Protein AF-A0A848Q6D8-F1 (afdb_monomer_lite)

Radius of gyration: 18.15 Å; chains: 1; bounding box: 44×40×57 Å

Structure (mmCIF, N/CA/C/O backbone):
data_AF-A0A848Q6D8-F1
#
_entry.id   AF-A0A848Q6D8-F1
#
loop_
_atom_site.group_PDB
_atom_site.id
_atom_site.type_symbol
_atom_site.label_atom_id
_atom_site.label_alt_id
_atom_site.label_comp_id
_atom_site.label_asym_id
_atom_site.label_entity_id
_atom_site.label_seq_id
_atom_site.pdbx_PDB_ins_code
_atom_site.Cartn_x
_atom_site.Cartn_y
_atom_site.Cartn_z
_atom_site.occupancy
_atom_site.B_iso_or_equiv
_atom_site.auth_seq_id
_atom_site.auth_comp_id
_atom_site.auth_asym_id
_atom_site.auth_atom_id
_atom_site.pdbx_PDB_model_num
ATOM 1 N N . MET A 1 1 ? -12.788 -19.740 34.466 1.00 29.69 1 MET A N 1
ATOM 2 C CA . MET A 1 1 ? -12.216 -20.605 33.411 1.00 29.69 1 MET A CA 1
ATOM 3 C C . MET A 1 1 ? -12.000 -19.731 32.184 1.00 29.69 1 MET A C 1
ATOM 5 O O . MET A 1 1 ? -12.975 -19.233 31.639 1.00 29.69 1 MET A O 1
ATOM 9 N N . LYS A 1 2 ? -10.740 -19.418 31.849 1.00 29.61 2 LYS A N 1
ATOM 10 C CA . LYS A 1 2 ? -10.376 -18.580 30.696 1.00 29.61 2 LYS A CA 1
ATOM 11 C C . LYS A 1 2 ? -10.664 -19.364 29.414 1.00 29.61 2 LYS A C 1
ATOM 13 O O . LYS A 1 2 ? -9.973 -20.338 29.137 1.00 29.61 2 LYS A O 1
ATOM 18 N N . THR A 1 3 ? -11.664 -18.964 28.639 1.00 25.58 3 THR A N 1
ATOM 19 C CA . THR A 1 3 ? -11.772 -19.405 27.245 1.00 25.58 3 THR A CA 1
ATOM 20 C C . THR A 1 3 ? -10.907 -18.493 26.393 1.00 25.58 3 THR A C 1
ATOM 22 O O . THR A 1 3 ? -11.309 -17.379 26.066 1.00 25.58 3 THR A O 1
ATOM 25 N N . ASN A 1 4 ? -9.712 -18.991 26.065 1.00 29.75 4 ASN A N 1
ATOM 26 C CA . ASN A 1 4 ? -8.883 -18.513 24.965 1.00 29.75 4 ASN A CA 1
ATOM 27 C C . ASN A 1 4 ? -9.732 -18.512 23.687 1.00 29.75 4 ASN A C 1
ATOM 29 O O . ASN A 1 4 ? -9.935 -19.561 23.069 1.00 29.75 4 ASN A O 1
ATOM 33 N N . LYS A 1 5 ? -10.262 -17.348 23.302 1.00 30.81 5 LYS A N 1
ATOM 34 C CA . LYS A 1 5 ? -10.743 -17.147 21.938 1.00 30.81 5 LYS A CA 1
ATOM 35 C C . LYS A 1 5 ? -9.503 -16.980 21.068 1.00 30.81 5 LYS A C 1
ATOM 37 O O . LYS A 1 5 ? -8.688 -16.101 21.313 1.00 30.81 5 LYS A O 1
ATOM 42 N N . LYS A 1 6 ? -9.336 -17.907 20.126 1.00 25.83 6 LYS A N 1
ATOM 43 C CA . LYS A 1 6 ? -8.260 -17.922 19.133 1.00 25.83 6 LYS A CA 1
ATOM 44 C C . LYS A 1 6 ? -8.216 -16.575 18.401 1.00 25.83 6 LYS A C 1
ATOM 46 O O . LYS A 1 6 ? -9.264 -16.122 17.943 1.00 25.83 6 LYS A O 1
ATOM 51 N N . ASN A 1 7 ? -7.022 -15.994 18.283 1.00 29.67 7 ASN A N 1
ATOM 52 C CA . ASN A 1 7 ? -6.737 -14.813 17.469 1.00 29.67 7 ASN A CA 1
ATOM 53 C C . ASN A 1 7 ? -7.277 -15.040 16.052 1.00 29.67 7 ASN A C 1
ATOM 55 O O . ASN A 1 7 ? -6.831 -15.949 15.348 1.00 29.67 7 ASN A O 1
ATOM 59 N N . PHE A 1 8 ? -8.284 -14.260 15.669 1.00 31.89 8 PHE A N 1
ATOM 60 C CA . PHE A 1 8 ? -8.869 -14.289 14.336 1.00 31.89 8 PHE A CA 1
ATOM 61 C C . PHE A 1 8 ? -8.279 -13.105 13.570 1.00 31.89 8 PHE A C 1
ATOM 63 O O . PHE A 1 8 ? -8.632 -11.959 13.834 1.00 31.89 8 PHE A O 1
ATOM 70 N N . TYR A 1 9 ? -7.329 -13.379 12.675 1.00 31.34 9 TYR A N 1
ATOM 71 C CA . TYR A 1 9 ? -6.711 -12.356 11.835 1.00 31.34 9 TYR A CA 1
ATOM 72 C C . TYR A 1 9 ? -7.699 -11.941 10.745 1.00 31.34 9 TYR A C 1
ATOM 74 O O . TYR A 1 9 ? -7.944 -12.700 9.807 1.00 31.34 9 TYR A O 1
ATOM 82 N N . TYR A 1 10 ? -8.260 -10.739 10.854 1.00 33.84 10 TYR A N 1
ATOM 83 C CA . TYR A 1 10 ? -8.956 -10.105 9.740 1.00 33.84 10 TYR A CA 1
ATOM 84 C C . TYR A 1 10 ? -7.959 -9.225 8.982 1.00 33.84 10 TYR A C 1
ATOM 86 O O . TYR A 1 10 ? -7.334 -8.334 9.558 1.00 33.84 10 TYR A O 1
ATOM 94 N N . SER A 1 11 ? -7.795 -9.489 7.682 1.00 30.42 11 SER A N 1
ATOM 95 C CA . SER A 1 11 ? -7.124 -8.564 6.765 1.00 30.42 11 SER A CA 1
ATOM 96 C C . SER A 1 11 ? -8.068 -7.391 6.520 1.00 30.42 11 SER A C 1
ATOM 98 O O . SER A 1 11 ? -8.863 -7.397 5.583 1.00 30.42 11 SER A O 1
ATOM 100 N N . LEU A 1 12 ? -8.054 -6.452 7.459 1.00 34.97 12 LEU A N 1
ATOM 101 C CA . LEU A 1 12 ? -8.826 -5.233 7.431 1.00 34.97 12 LEU A CA 1
ATOM 102 C C . LEU A 1 12 ? -7.906 -4.129 6.985 1.00 34.97 12 LEU A C 1
ATOM 104 O O . LEU A 1 12 ? -6.874 -3.866 7.594 1.00 34.97 12 LEU A O 1
ATOM 108 N N . ILE A 1 13 ? -8.284 -3.460 5.927 1.00 36.03 13 ILE A N 1
ATOM 109 C CA . ILE A 1 13 ? -7.396 -2.479 5.393 1.00 36.03 13 ILE A CA 1
ATOM 110 C C . ILE A 1 13 ? -7.692 -1.116 6.027 1.00 36.03 13 ILE A C 1
ATOM 112 O O . ILE A 1 13 ? -8.838 -0.683 6.107 1.00 36.03 13 ILE A O 1
ATOM 116 N N . ILE A 1 14 ? -6.646 -0.509 6.578 1.00 32.16 14 ILE A N 1
ATOM 117 C CA . ILE A 1 14 ? -6.728 0.491 7.636 1.00 32.16 14 ILE A CA 1
ATOM 118 C C . ILE A 1 14 ? -5.855 1.669 7.246 1.00 32.16 14 ILE A C 1
ATOM 120 O O . ILE A 1 14 ? -4.634 1.594 7.355 1.00 32.16 14 ILE A O 1
ATOM 124 N N . GLY A 1 15 ? -6.489 2.757 6.826 1.00 29.72 15 GLY A N 1
ATOM 125 C CA . GLY A 1 15 ? -5.846 4.054 6.709 1.00 29.72 15 GLY A CA 1
ATOM 126 C C . GLY A 1 15 ? -6.443 5.044 7.699 1.00 29.72 15 GLY A C 1
ATOM 127 O O . GLY A 1 15 ? -7.645 5.325 7.659 1.00 29.72 15 GLY A O 1
ATOM 128 N N . GLY A 1 16 ? -5.573 5.623 8.532 1.00 31.38 16 GLY A N 1
ATOM 129 C CA . GLY A 1 16 ? -5.799 6.932 9.133 1.00 31.38 16 GLY A CA 1
ATOM 130 C C . GLY A 1 16 ? -5.985 7.941 8.007 1.00 31.38 16 GLY A C 1
ATOM 131 O O . GLY A 1 16 ? -5.071 8.169 7.232 1.00 31.38 16 GLY A O 1
ATOM 132 N N . ALA A 1 17 ? -7.205 8.461 7.887 1.00 35.50 17 ALA A N 1
ATOM 133 C CA . ALA A 1 17 ? -7.697 9.225 6.742 1.00 35.50 17 ALA A CA 1
ATOM 134 C C . ALA A 1 17 ? -7.793 8.457 5.419 1.00 35.50 17 ALA A C 1
ATOM 136 O O . ALA A 1 17 ? -7.852 9.121 4.402 1.00 35.50 17 ALA A O 1
ATOM 137 N N . ILE A 1 18 ? -7.907 7.118 5.394 1.00 32.44 18 ILE A N 1
ATOM 138 C CA . ILE A 1 18 ? -7.962 6.367 4.133 1.00 32.44 18 ILE A CA 1
ATOM 139 C C . ILE A 1 18 ? -8.670 4.999 4.178 1.00 32.44 18 ILE A C 1
ATOM 141 O O . ILE A 1 18 ? -8.368 4.081 4.932 1.00 32.44 18 ILE A O 1
ATOM 145 N N . ILE A 1 19 ? -9.744 4.967 3.397 1.00 36.28 19 ILE A N 1
ATOM 146 C CA . ILE A 1 19 ? -10.051 4.157 2.237 1.00 36.28 19 ILE A CA 1
ATOM 147 C C . ILE A 1 19 ? -9.447 2.710 2.205 1.00 36.28 19 ILE A C 1
ATOM 149 O O . ILE A 1 19 ? -8.334 2.659 1.733 1.00 36.28 19 ILE A O 1
ATOM 153 N N . LEU A 1 20 ? -10.156 1.565 2.526 1.00 34.19 20 LEU A N 1
ATOM 154 C CA . LEU A 1 20 ? -9.970 0.177 1.949 1.00 34.19 20 LEU A CA 1
ATOM 155 C C . LEU A 1 20 ? -10.927 -1.072 2.207 1.00 34.19 20 LEU A C 1
ATOM 157 O O . LEU A 1 20 ? -11.731 -1.097 3.125 1.00 34.19 20 LEU A O 1
ATOM 161 N N . SER A 1 21 ? -10.845 -2.100 1.312 1.00 25.69 21 SER A N 1
ATOM 162 C CA . SER A 1 21 ? -11.759 -3.240 0.953 1.00 25.69 21 SER A CA 1
ATOM 163 C C . SER A 1 21 ? -11.546 -4.610 1.637 1.00 25.69 21 SER A C 1
ATOM 165 O O . SER A 1 21 ? -10.432 -4.925 2.030 1.00 25.69 21 SER A O 1
ATOM 167 N N . ALA A 1 22 ? -12.557 -5.510 1.666 1.00 26.80 22 ALA A N 1
ATOM 168 C CA . ALA A 1 22 ? -12.412 -6.927 2.086 1.00 26.80 22 ALA A CA 1
ATOM 169 C C . ALA A 1 22 ? -13.050 -7.992 1.146 1.00 26.80 22 ALA A C 1
ATOM 171 O O . ALA A 1 22 ? -14.252 -8.020 0.907 1.00 26.80 22 ALA A O 1
ATOM 172 N N . LEU A 1 23 ? -12.195 -8.889 0.644 1.00 24.20 23 LEU A N 1
ATOM 173 C CA . LEU A 1 23 ? -12.410 -10.087 -0.192 1.00 24.20 23 LEU A CA 1
ATOM 174 C C . LEU A 1 23 ? -13.783 -10.807 -0.167 1.00 24.20 23 LEU A C 1
ATOM 176 O O . LEU A 1 23 ? -14.246 -11.181 0.904 1.00 24.20 23 LEU A O 1
ATOM 180 N N . VAL A 1 24 ? -14.235 -11.253 -1.358 1.00 23.33 24 VAL A N 1
ATOM 181 C CA . VAL A 1 24 ? -14.788 -12.610 -1.616 1.00 23.33 24 VAL A CA 1
ATOM 182 C C . VAL A 1 24 ? -14.348 -13.092 -3.018 1.00 23.33 24 VAL A C 1
ATOM 184 O O . VAL A 1 24 ? -14.336 -12.323 -3.976 1.00 23.33 24 VAL A O 1
ATOM 187 N N . PHE A 1 25 ? -13.954 -14.366 -3.124 1.00 26.20 25 PHE A N 1
ATOM 188 C CA . PHE A 1 25 ? -13.382 -15.028 -4.304 1.00 26.20 25 PHE A CA 1
ATOM 189 C C . PHE A 1 25 ? -14.331 -15.138 -5.511 1.00 26.20 25 PHE A C 1
ATOM 191 O O . PHE A 1 25 ? -15.430 -15.682 -5.400 1.00 26.20 25 PHE A O 1
ATOM 198 N N . LYS A 1 26 ? -13.811 -14.806 -6.701 1.00 21.34 26 LYS A N 1
ATOM 199 C CA . LYS A 1 26 ? -14.143 -15.500 -7.954 1.00 21.34 26 LYS A CA 1
ATOM 200 C C . LYS A 1 26 ? -12.936 -15.445 -8.894 1.00 21.34 26 LYS A C 1
ATOM 202 O O . LYS A 1 26 ? -12.663 -14.419 -9.508 1.00 21.34 26 LYS A O 1
ATOM 207 N N . VAL A 1 27 ? -12.190 -16.547 -8.971 1.00 23.38 27 VAL A N 1
ATOM 208 C CA . VAL A 1 27 ? -11.121 -16.718 -9.962 1.00 23.38 27 VAL A CA 1
ATOM 209 C C . VAL A 1 27 ? -11.793 -16.798 -11.328 1.00 23.38 27 VAL A C 1
ATOM 211 O O . VAL A 1 27 ? -12.468 -17.780 -11.629 1.00 23.38 27 VAL A O 1
ATOM 214 N N . THR A 1 28 ? -11.651 -15.748 -12.129 1.00 24.44 28 THR A N 1
ATOM 215 C CA . THR A 1 28 ? -11.970 -15.799 -13.556 1.00 24.44 28 THR A CA 1
ATOM 216 C C . THR A 1 28 ? -10.645 -15.615 -14.272 1.00 24.44 28 THR A C 1
ATOM 218 O O . THR A 1 28 ? -10.070 -14.532 -14.240 1.00 24.44 28 THR A O 1
ATOM 221 N N . PHE A 1 29 ? -10.113 -16.711 -14.808 1.00 28.72 29 PHE A N 1
ATOM 222 C CA . PHE A 1 29 ? -8.940 -16.675 -15.668 1.00 28.72 29 PHE A CA 1
ATOM 223 C C . PHE A 1 29 ? -9.349 -15.999 -16.977 1.00 28.72 29 PHE A C 1
ATOM 225 O O . PHE A 1 29 ? -10.027 -16.624 -17.790 1.00 28.72 29 PHE A O 1
ATOM 232 N N . ASP A 1 30 ? -8.965 -14.737 -17.168 1.00 27.02 30 ASP A N 1
ATOM 233 C CA . ASP A 1 30 ? -8.973 -14.125 -18.496 1.00 27.02 30 ASP A CA 1
ATOM 234 C C . ASP A 1 30 ? -7.625 -14.430 -19.152 1.00 27.02 30 ASP A C 1
ATOM 236 O O . ASP A 1 30 ? -6.571 -13.929 -18.755 1.00 27.02 30 ASP A O 1
ATOM 240 N N . GLY A 1 31 ? -7.659 -15.371 -20.092 1.00 29.27 31 GLY A N 1
ATOM 241 C CA . GLY A 1 31 ? -6.489 -15.983 -20.710 1.00 29.27 31 GLY A CA 1
ATOM 242 C C . GLY A 1 31 ? -5.841 -15.123 -21.788 1.00 29.27 31 GLY A C 1
ATOM 243 O O . GLY A 1 31 ? -5.809 -15.551 -22.934 1.00 29.27 31 GLY A O 1
ATOM 244 N N . ASP A 1 32 ? -5.292 -13.961 -21.427 1.00 29.84 32 ASP A N 1
ATOM 245 C CA . ASP A 1 32 ? -4.527 -13.127 -22.371 1.00 29.84 32 ASP A CA 1
ATOM 246 C C . ASP A 1 32 ? -3.265 -12.472 -21.759 1.00 29.84 32 ASP A C 1
ATOM 248 O O . ASP A 1 32 ? -2.827 -11.397 -22.171 1.00 29.84 32 ASP A O 1
ATOM 252 N N . ALA A 1 33 ? -2.610 -13.140 -20.800 1.00 29.12 33 ALA A N 1
ATOM 253 C CA . ALA A 1 33 ? -1.273 -12.748 -20.346 1.00 29.12 33 ALA A CA 1
ATOM 254 C C . ALA A 1 33 ? -0.209 -13.195 -21.367 1.00 29.12 33 ALA A C 1
ATOM 256 O O . ALA A 1 33 ? 0.231 -14.346 -21.394 1.00 29.12 33 ALA A O 1
ATOM 257 N N . ARG A 1 34 ? 0.201 -12.277 -22.247 1.00 30.39 34 ARG A N 1
ATOM 258 C CA . ARG A 1 34 ? 1.349 -12.475 -23.142 1.00 30.39 34 ARG A CA 1
ATOM 259 C C . ARG A 1 34 ? 2.645 -12.163 -22.379 1.00 30.39 34 ARG A C 1
ATOM 261 O O . ARG A 1 34 ? 2.805 -11.047 -21.903 1.00 30.39 34 ARG A O 1
ATOM 268 N N . ASN A 1 35 ? 3.569 -13.132 -22.358 1.00 34.41 35 ASN A N 1
ATOM 269 C CA . ASN A 1 35 ? 4.949 -13.076 -21.826 1.00 34.41 35 ASN A CA 1
ATOM 270 C C . ASN A 1 35 ? 5.155 -13.304 -20.311 1.00 34.41 35 ASN A C 1
ATOM 272 O O . ASN A 1 35 ? 5.967 -12.625 -19.691 1.00 34.41 35 ASN A O 1
ATOM 276 N N . VAL A 1 36 ? 4.509 -14.326 -19.744 1.00 33.75 36 VAL A N 1
ATOM 277 C CA . VAL A 1 36 ? 4.830 -14.861 -18.404 1.00 33.75 36 VAL A CA 1
ATOM 278 C C . VAL A 1 36 ? 6.259 -15.437 -18.392 1.00 33.75 36 VAL A C 1
ATOM 280 O O . VAL A 1 36 ? 6.556 -16.346 -19.171 1.00 33.75 36 VAL A O 1
ATOM 283 N N . ARG A 1 37 ? 7.158 -14.935 -17.526 1.00 42.00 37 ARG A N 1
ATOM 284 C CA . ARG A 1 37 ? 8.549 -15.432 -17.394 1.00 42.00 37 ARG A CA 1
ATOM 285 C C . ARG A 1 37 ? 8.691 -16.653 -16.475 1.00 42.00 37 ARG A C 1
ATOM 287 O O . ARG A 1 37 ? 9.762 -17.251 -16.443 1.00 42.00 37 ARG A O 1
ATOM 294 N N . GLY A 1 38 ? 7.627 -17.076 -15.794 1.00 38.88 38 GLY A N 1
ATOM 295 C CA . GLY A 1 38 ? 7.596 -18.334 -15.047 1.00 38.88 38 GLY A CA 1
ATOM 296 C C . GLY A 1 38 ? 6.261 -18.577 -14.345 1.00 38.88 38 GLY A C 1
ATOM 297 O O . GLY A 1 38 ? 5.653 -17.652 -13.810 1.00 38.88 38 GLY A O 1
ATOM 298 N N . ALA A 1 39 ? 5.816 -19.834 -14.337 1.00 33.56 39 ALA A N 1
ATOM 299 C CA . ALA A 1 39 ? 4.697 -20.303 -13.531 1.00 33.56 39 ALA A CA 1
ATOM 300 C C . ALA A 1 39 ? 5.244 -21.178 -12.395 1.00 33.56 39 ALA A C 1
ATOM 302 O O . ALA A 1 39 ? 5.962 -22.141 -12.647 1.00 33.56 39 ALA A O 1
ATOM 303 N N . SER A 1 40 ? 4.830 -20.875 -11.165 1.00 41.88 40 SER A N 1
ATOM 304 C CA . SER A 1 40 ? 5.040 -21.648 -9.931 1.00 41.88 40 SER A CA 1
ATOM 305 C C . SER A 1 40 ? 6.429 -21.594 -9.263 1.00 41.88 40 SER A C 1
ATOM 307 O O . SER A 1 40 ? 7.434 -22.065 -9.775 1.00 41.88 40 SER A O 1
ATOM 309 N N . SER A 1 41 ? 6.427 -21.118 -8.014 1.00 43.31 41 SER A N 1
ATOM 310 C CA . SER A 1 41 ? 7.380 -21.420 -6.927 1.00 43.31 41 SER A CA 1
ATOM 311 C C . SER A 1 41 ? 8.846 -20.983 -7.013 1.00 43.31 41 SER A C 1
ATOM 313 O O . SER A 1 41 ? 9.532 -21.103 -5.998 1.00 43.31 41 SER A O 1
ATOM 315 N N . ASP A 1 42 ? 9.326 -20.427 -8.121 1.00 49.03 42 ASP A N 1
ATOM 316 C CA . ASP A 1 42 ? 10.679 -19.868 -8.144 1.00 49.03 42 ASP A CA 1
ATOM 317 C C . ASP A 1 42 ? 10.734 -18.585 -7.298 1.00 49.03 42 ASP A C 1
ATOM 319 O O . ASP A 1 42 ? 9.912 -17.678 -7.446 1.00 49.03 42 ASP A O 1
ATOM 323 N N . ILE A 1 43 ? 11.683 -18.525 -6.358 1.00 55.19 43 ILE A N 1
ATOM 324 C CA . ILE A 1 43 ? 12.015 -17.306 -5.605 1.00 55.19 43 ILE A CA 1
ATOM 325 C C . ILE A 1 43 ? 12.219 -16.190 -6.637 1.00 55.19 43 ILE A C 1
ATOM 327 O O . ILE A 1 43 ? 12.949 -16.413 -7.603 1.00 55.19 43 ILE A O 1
ATOM 331 N N . VAL A 1 44 ? 11.583 -15.016 -6.465 1.00 64.12 44 VAL A N 1
ATOM 332 C CA . VAL A 1 44 ? 11.850 -13.882 -7.367 1.00 64.12 44 VAL A CA 1
ATOM 333 C C . VAL A 1 44 ? 13.351 -13.688 -7.403 1.00 64.12 44 VAL A C 1
ATOM 335 O O . VAL A 1 44 ? 13.967 -13.457 -6.361 1.00 64.12 44 VAL A O 1
ATOM 338 N N . ASN A 1 45 ? 13.938 -13.793 -8.590 1.00 67.75 45 ASN A N 1
ATOM 339 C CA . ASN A 1 45 ? 15.324 -13.419 -8.760 1.00 67.75 45 ASN A CA 1
ATOM 340 C C . ASN A 1 45 ? 15.415 -11.891 -8.672 1.00 67.75 45 ASN A C 1
ATOM 342 O O . ASN A 1 45 ? 15.320 -11.192 -9.682 1.00 67.75 45 ASN A O 1
ATOM 346 N N . CYS A 1 46 ? 15.557 -11.388 -7.447 1.00 75.62 46 CYS A N 1
ATOM 347 C CA . CYS A 1 46 ? 15.687 -9.964 -7.187 1.00 75.62 46 CYS A CA 1
ATOM 348 C C . CYS A 1 46 ? 16.948 -9.379 -7.841 1.00 75.62 46 CYS A C 1
ATOM 350 O O . CYS A 1 46 ? 16.946 -8.200 -8.179 1.00 75.62 46 CYS A O 1
ATOM 352 N N . ASP A 1 47 ? 17.977 -10.193 -8.113 1.00 79.88 47 ASP A N 1
ATOM 353 C CA . ASP A 1 47 ? 19.231 -9.731 -8.721 1.00 79.88 47 ASP A CA 1
ATOM 354 C C . ASP A 1 47 ? 18.993 -9.118 -10.105 1.00 79.88 47 ASP A C 1
ATOM 356 O O . ASP A 1 47 ? 19.607 -8.113 -10.450 1.00 79.88 47 ASP A O 1
ATOM 360 N N . ALA A 1 48 ? 18.046 -9.659 -10.881 1.00 82.56 48 ALA A N 1
ATOM 361 C CA . ALA A 1 48 ? 17.691 -9.098 -12.185 1.00 82.56 48 ALA A CA 1
ATOM 362 C C . ALA A 1 48 ? 17.112 -7.677 -12.073 1.00 82.56 48 ALA A C 1
ATOM 364 O O . ALA A 1 48 ? 17.293 -6.862 -12.977 1.00 82.56 48 ALA A O 1
ATOM 365 N N . TYR A 1 49 ? 16.430 -7.376 -10.971 1.00 86.12 49 TYR A N 1
ATOM 366 C CA . TYR A 1 49 ? 15.867 -6.057 -10.712 1.00 86.12 49 TYR A CA 1
ATOM 367 C C . TYR A 1 49 ? 16.843 -5.111 -10.007 1.00 86.12 49 TYR A C 1
ATOM 369 O O . TYR A 1 49 ? 16.644 -3.901 -10.039 1.00 86.12 49 TYR A O 1
ATOM 377 N N . PHE A 1 50 ? 17.884 -5.643 -9.371 1.00 85.06 50 PHE A N 1
ATOM 378 C CA . PHE A 1 50 ? 18.940 -4.851 -8.741 1.00 85.06 50 PHE A CA 1
ATOM 379 C C . PHE A 1 50 ? 20.096 -4.538 -9.684 1.00 85.06 50 PHE A C 1
ATOM 381 O O . PHE A 1 50 ? 20.857 -3.614 -9.411 1.00 85.06 50 PHE A O 1
ATOM 388 N N . ASP A 1 51 ? 20.229 -5.279 -10.784 1.00 85.94 51 ASP A N 1
ATOM 389 C CA . ASP A 1 51 ? 21.234 -5.015 -11.805 1.00 85.94 51 ASP A CA 1
ATOM 390 C C . ASP A 1 51 ? 20.997 -3.637 -12.460 1.00 85.94 51 ASP A C 1
ATOM 392 O O . ASP A 1 51 ? 20.003 -3.457 -13.182 1.00 85.94 51 ASP A O 1
ATOM 396 N N . PRO A 1 52 ? 21.918 -2.668 -12.280 1.00 83.19 52 PRO A N 1
ATOM 397 C CA . PRO A 1 52 ? 21.792 -1.340 -12.872 1.00 83.19 52 PRO A CA 1
ATOM 398 C C . PRO A 1 52 ? 21.679 -1.367 -14.402 1.00 83.19 52 PRO A C 1
ATOM 400 O O . PRO A 1 52 ? 21.090 -0.459 -14.987 1.00 83.19 52 PRO A O 1
ATOM 403 N N . ALA A 1 53 ? 22.198 -2.407 -15.068 1.00 88.25 53 ALA A N 1
ATOM 404 C CA . ALA A 1 53 ? 22.108 -2.555 -16.519 1.00 88.25 53 ALA A CA 1
ATOM 405 C C . ALA A 1 53 ? 20.663 -2.737 -17.018 1.00 88.25 53 ALA A C 1
ATOM 407 O O . ALA A 1 53 ? 20.368 -2.424 -18.172 1.00 88.25 53 ALA A O 1
ATOM 408 N N . ASN A 1 54 ? 19.754 -3.207 -16.158 1.00 88.25 54 ASN A N 1
ATOM 409 C CA . ASN A 1 54 ? 18.348 -3.419 -16.504 1.00 88.25 54 ASN A CA 1
ATOM 410 C C . ASN A 1 54 ? 17.471 -2.169 -16.298 1.00 88.25 54 ASN A C 1
ATOM 412 O O . ASN A 1 54 ? 16.310 -2.162 -16.737 1.00 88.25 54 ASN A O 1
ATOM 416 N N . GLY A 1 55 ? 18.035 -1.117 -15.686 1.00 89.69 55 GLY A N 1
ATOM 417 C CA . GLY A 1 55 ? 17.431 0.211 -15.560 1.00 89.69 55 GLY A CA 1
ATOM 418 C C . GLY A 1 55 ? 16.235 0.285 -14.613 1.00 89.69 55 GLY A C 1
ATOM 419 O O . GLY A 1 55 ? 15.365 1.125 -14.822 1.00 89.69 55 GLY A O 1
ATOM 420 N N . TYR A 1 56 ? 16.149 -0.610 -13.626 1.00 93.19 56 TYR A N 1
ATOM 421 C CA . TYR A 1 56 ? 15.087 -0.576 -12.624 1.00 93.19 56 TYR A CA 1
ATOM 422 C C . TYR A 1 56 ? 15.423 0.387 -11.487 1.00 93.19 56 TYR A C 1
ATOM 424 O O . TYR A 1 56 ? 16.542 0.402 -10.982 1.00 93.19 56 TYR A O 1
ATOM 432 N N . THR A 1 57 ? 14.415 1.123 -11.035 1.00 94.00 57 THR A N 1
ATOM 433 C CA . THR A 1 57 ? 14.445 1.903 -9.796 1.00 94.00 57 THR A CA 1
ATOM 434 C C . THR A 1 57 ? 13.509 1.252 -8.785 1.00 94.00 57 THR A C 1
ATOM 436 O O . THR A 1 57 ? 12.370 0.917 -9.123 1.00 94.00 57 THR A O 1
ATOM 439 N N . SER A 1 58 ? 13.959 1.040 -7.547 1.00 92.56 58 SER A N 1
ATOM 440 C CA . SER A 1 58 ? 13.103 0.449 -6.510 1.00 92.56 58 SER A CA 1
ATOM 441 C C . SER A 1 58 ? 11.979 1.404 -6.092 1.00 92.56 58 SER A C 1
ATOM 443 O O . SER A 1 58 ? 12.107 2.621 -6.216 1.00 92.56 58 SER A O 1
ATOM 445 N N . LEU A 1 59 ? 10.880 0.883 -5.534 1.00 94.00 59 LEU A N 1
ATOM 446 C CA . LEU A 1 59 ? 9.821 1.743 -4.994 1.00 94.00 59 LEU A CA 1
ATOM 447 C C . LEU A 1 59 ? 10.317 2.640 -3.857 1.00 94.00 59 LEU A C 1
ATOM 449 O O . LEU A 1 59 ? 9.818 3.750 -3.707 1.00 94.00 59 LEU A O 1
ATOM 453 N N . TYR A 1 60 ? 11.301 2.184 -3.078 1.00 92.69 60 TYR A N 1
ATOM 454 C CA . TYR A 1 60 ? 11.906 2.997 -2.025 1.00 92.69 60 TYR A CA 1
ATOM 455 C C . TYR A 1 60 ? 12.562 4.259 -2.602 1.00 92.69 60 TYR A C 1
ATOM 457 O O . TYR A 1 60 ? 12.302 5.363 -2.124 1.00 92.69 60 TYR A O 1
ATOM 465 N N . GLU A 1 61 ? 13.339 4.109 -3.675 1.00 93.12 61 GLU A N 1
ATOM 466 C CA . GLU A 1 61 ? 13.964 5.229 -4.385 1.00 93.12 61 GLU A CA 1
ATOM 467 C C . GLU A 1 61 ? 12.919 6.125 -5.059 1.00 93.12 61 GLU A C 1
ATOM 469 O O . GLU A 1 61 ? 12.947 7.334 -4.860 1.00 93.12 61 GLU A O 1
ATOM 474 N N . VAL A 1 62 ? 11.927 5.546 -5.749 1.00 94.62 62 VAL A N 1
ATOM 475 C CA . VAL A 1 62 ? 10.821 6.308 -6.366 1.00 94.62 62 VAL A CA 1
ATOM 476 C C . VAL A 1 62 ? 10.121 7.208 -5.342 1.00 94.62 62 VAL A C 1
ATOM 478 O O . VAL A 1 62 ? 9.853 8.379 -5.603 1.00 94.62 62 VAL A O 1
ATOM 481 N N . ILE A 1 63 ? 9.811 6.674 -4.160 1.00 92.62 63 ILE A N 1
ATOM 482 C CA . ILE A 1 63 ? 9.112 7.417 -3.104 1.00 92.62 63 ILE A CA 1
ATOM 483 C C . ILE A 1 63 ? 10.031 8.462 -2.466 1.00 92.62 63 ILE A C 1
ATOM 485 O O . ILE A 1 63 ? 9.570 9.551 -2.116 1.00 92.62 63 ILE A O 1
ATOM 489 N N . SER A 1 64 ? 11.322 8.161 -2.325 1.00 91.94 64 SER A N 1
ATOM 490 C CA . SER A 1 64 ? 12.320 9.138 -1.887 1.00 91.94 64 SER A CA 1
ATOM 491 C C . SER A 1 64 ? 12.372 10.329 -2.846 1.00 91.94 64 SER A C 1
ATOM 493 O O . SER A 1 64 ? 12.254 11.471 -2.400 1.00 91.94 64 SER A O 1
ATOM 495 N N . ASP A 1 65 ? 12.450 10.070 -4.151 1.00 93.56 65 ASP A N 1
ATOM 496 C CA . ASP A 1 65 ? 12.491 11.105 -5.185 1.00 93.56 65 ASP A CA 1
ATOM 497 C C . ASP A 1 65 ? 11.201 11.931 -5.203 1.00 93.56 65 ASP A C 1
ATOM 499 O O . ASP A 1 65 ? 11.248 13.161 -5.252 1.00 93.56 65 ASP A O 1
ATOM 503 N N . LEU A 1 66 ? 10.036 11.284 -5.091 1.00 92.25 66 LEU A N 1
ATOM 504 C CA . LEU A 1 66 ? 8.747 11.970 -4.974 1.00 92.25 66 LEU A CA 1
ATOM 505 C C . LEU A 1 66 ? 8.722 12.942 -3.788 1.00 92.25 66 LEU A C 1
ATOM 507 O O . LEU A 1 66 ? 8.387 14.116 -3.947 1.00 92.25 66 LEU A O 1
ATOM 511 N N . ASN A 1 67 ? 9.108 12.471 -2.601 1.00 88.81 67 ASN A N 1
ATOM 512 C CA . ASN A 1 67 ? 9.094 13.284 -1.384 1.00 88.81 67 ASN A CA 1
ATOM 513 C C . ASN A 1 67 ? 10.155 14.394 -1.404 1.00 88.81 67 ASN A C 1
ATOM 515 O O . ASN A 1 67 ? 9.948 15.455 -0.817 1.00 88.81 67 ASN A O 1
ATOM 519 N N . ALA A 1 68 ? 11.268 14.184 -2.110 1.00 90.25 68 ALA A N 1
ATOM 520 C CA . ALA A 1 68 ? 12.294 15.195 -2.340 1.00 90.25 68 ALA A CA 1
ATOM 521 C C . ALA A 1 68 ? 11.932 16.189 -3.462 1.00 90.25 68 ALA A C 1
ATOM 523 O O . ALA A 1 68 ? 12.688 17.131 -3.699 1.00 90.25 68 ALA A O 1
ATOM 524 N N . SER A 1 69 ? 10.788 16.014 -4.141 1.00 87.31 69 SER A N 1
ATOM 525 C CA . SER A 1 69 ? 10.424 16.764 -5.356 1.00 87.31 69 SER A CA 1
ATOM 526 C C . SER A 1 69 ? 11.466 16.633 -6.479 1.00 87.31 69 SER A C 1
ATOM 528 O O . SER A 1 69 ? 11.730 17.582 -7.214 1.00 87.31 69 SER A O 1
ATOM 530 N N . GLN A 1 70 ? 12.072 15.450 -6.581 1.00 88.50 70 GLN A N 1
ATOM 531 C CA . GLN A 1 70 ? 13.090 15.073 -7.565 1.00 88.50 70 GLN A CA 1
ATOM 532 C C . GLN A 1 70 ? 12.578 14.066 -8.602 1.00 88.50 70 GLN A C 1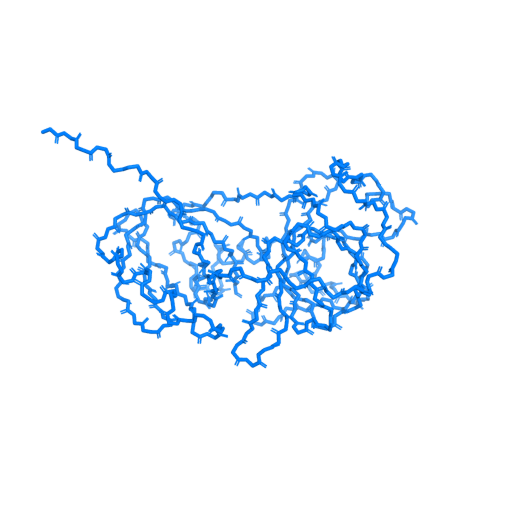
ATOM 534 O O . GLN A 1 70 ? 13.296 13.766 -9.546 1.00 88.50 70 GLN A O 1
ATOM 539 N N . ALA A 1 71 ? 11.343 13.575 -8.464 1.00 84.25 71 ALA A N 1
ATOM 540 C CA . ALA A 1 71 ? 10.715 12.735 -9.477 1.00 84.25 71 ALA A CA 1
ATOM 541 C C . ALA A 1 71 ? 10.398 13.564 -10.737 1.00 84.25 71 ALA A C 1
ATOM 543 O O . ALA A 1 71 ? 9.387 14.266 -10.792 1.00 84.25 71 ALA A O 1
ATOM 544 N N . ASP A 1 72 ? 11.274 13.505 -11.740 1.00 74.50 72 ASP A N 1
ATOM 545 C CA . ASP A 1 72 ? 11.218 14.343 -12.947 1.00 74.50 72 ASP A CA 1
ATOM 546 C C . ASP A 1 72 ? 11.010 13.553 -14.253 1.00 74.50 72 ASP A C 1
ATOM 548 O O . ASP A 1 72 ? 10.992 14.136 -15.342 1.00 74.50 72 ASP A O 1
ATOM 552 N N . GLY A 1 73 ? 10.801 12.236 -14.164 1.00 82.75 73 GLY A N 1
ATOM 553 C CA . GLY A 1 73 ? 10.854 11.362 -15.329 1.00 82.75 73 GLY A CA 1
ATOM 554 C C . GLY A 1 73 ? 9.954 10.132 -15.295 1.00 82.75 73 GLY A C 1
ATOM 555 O O . GLY A 1 73 ? 9.166 9.894 -14.379 1.00 82.75 73 GLY A O 1
ATOM 556 N N . LEU A 1 74 ? 10.082 9.358 -16.374 1.00 93.00 74 LEU A N 1
ATOM 557 C CA . LEU A 1 74 ? 9.496 8.033 -16.502 1.00 93.00 74 LEU A CA 1
ATOM 558 C C . LEU A 1 74 ? 10.351 7.059 -15.689 1.00 93.00 74 LEU A C 1
ATOM 560 O O . LEU A 1 74 ? 11.532 6.884 -15.986 1.00 93.00 74 LEU A O 1
ATOM 564 N N . TYR A 1 75 ? 9.749 6.402 -14.709 1.00 95.50 75 TYR A N 1
ATOM 565 C CA . TYR A 1 75 ? 10.404 5.347 -13.951 1.00 95.50 75 TYR A CA 1
ATOM 566 C C . TYR A 1 75 ? 10.050 3.994 -14.540 1.00 95.50 75 TYR A C 1
ATOM 568 O O . TYR A 1 75 ? 8.894 3.736 -14.879 1.00 95.50 75 TYR A O 1
ATOM 576 N N . LYS A 1 76 ? 11.048 3.115 -14.586 1.00 95.50 76 LYS A N 1
ATOM 577 C CA . LYS A 1 76 ? 10.862 1.679 -14.743 1.00 95.50 76 LYS A CA 1
ATOM 578 C C . LYS A 1 76 ? 11.096 1.040 -13.384 1.00 95.50 76 LYS A C 1
ATOM 580 O O . LYS A 1 76 ? 12.198 1.085 -12.849 1.00 95.50 76 LYS A O 1
ATOM 585 N N . THR A 1 77 ? 10.054 0.475 -12.801 1.00 95.19 77 THR A N 1
ATOM 586 C CA . THR A 1 77 ? 10.100 -0.136 -11.473 1.00 95.19 77 THR A CA 1
ATOM 587 C C . THR A 1 77 ? 9.499 -1.531 -11.507 1.00 95.19 77 THR A C 1
ATOM 589 O O . THR A 1 77 ? 8.974 -1.981 -12.526 1.00 95.19 77 THR A O 1
ATOM 592 N N . TRP A 1 78 ? 9.608 -2.234 -10.392 1.00 93.81 78 TRP A N 1
ATOM 593 C CA . TRP A 1 78 ? 9.082 -3.574 -10.232 1.00 93.81 78 TRP A CA 1
ATOM 594 C C . TRP A 1 78 ? 8.470 -3.731 -8.850 1.00 93.81 78 TRP A C 1
ATOM 596 O O . TRP A 1 78 ? 8.762 -2.970 -7.927 1.00 93.81 78 TRP A O 1
ATOM 606 N N . GLY A 1 79 ? 7.646 -4.752 -8.684 1.00 93.31 79 GLY A N 1
ATOM 607 C CA . GLY A 1 79 ? 7.198 -5.143 -7.362 1.00 93.31 79 GLY A CA 1
ATOM 608 C C . GLY A 1 79 ? 6.156 -6.240 -7.393 1.00 93.31 79 GLY A C 1
ATOM 609 O O . GLY A 1 79 ? 5.658 -6.645 -8.439 1.00 93.31 79 GLY A O 1
ATOM 610 N N . THR A 1 80 ? 5.837 -6.731 -6.207 1.00 92.38 80 THR A N 1
ATOM 611 C CA . THR A 1 80 ? 4.823 -7.754 -5.989 1.00 92.38 80 THR A CA 1
ATOM 612 C C . THR A 1 80 ? 3.499 -7.099 -5.636 1.00 92.38 80 THR A C 1
ATOM 614 O O . THR A 1 80 ? 3.440 -6.272 -4.724 1.00 92.38 80 THR A O 1
ATOM 617 N N . VAL A 1 81 ? 2.425 -7.486 -6.318 1.00 91.75 81 VAL A N 1
ATOM 618 C CA . VAL A 1 81 ? 1.056 -7.091 -5.985 1.00 91.75 81 VAL A CA 1
ATOM 619 C C . VAL A 1 81 ? 0.706 -7.654 -4.620 1.00 91.75 81 VAL A C 1
ATOM 621 O O . VAL A 1 81 ? 0.659 -8.865 -4.415 1.00 91.75 81 VAL A O 1
ATOM 624 N N . THR A 1 82 ? 0.421 -6.776 -3.674 1.00 87.25 82 THR A N 1
ATOM 625 C CA . THR A 1 82 ? 0.134 -7.172 -2.295 1.00 87.25 82 THR A CA 1
ATOM 626 C C . THR A 1 82 ? -1.351 -7.171 -2.002 1.00 87.25 82 THR A C 1
ATOM 628 O O . THR A 1 82 ? -1.789 -7.903 -1.118 1.00 87.25 82 THR A O 1
ATOM 631 N N . LYS A 1 83 ? -2.130 -6.380 -2.744 1.00 85.94 83 LYS A N 1
ATOM 632 C CA . LYS A 1 83 ? -3.590 -6.363 -2.681 1.00 85.94 83 LYS A CA 1
ATOM 633 C C . LYS A 1 83 ? -4.160 -5.873 -3.992 1.00 85.94 83 LYS A C 1
ATOM 635 O O . LYS A 1 83 ? -3.747 -4.820 -4.455 1.00 85.94 83 LYS A O 1
ATOM 640 N N . TYR A 1 84 ? -5.168 -6.562 -4.505 1.00 86.62 84 TYR A N 1
ATOM 641 C CA . TYR A 1 84 ? -5.980 -6.089 -5.621 1.00 86.62 84 TYR A CA 1
ATOM 642 C C . TYR A 1 84 ? -7.410 -5.791 -5.158 1.00 86.62 84 TYR A C 1
ATOM 644 O O . TYR A 1 84 ? -7.960 -6.518 -4.322 1.00 86.62 84 TYR A O 1
ATOM 652 N N . TYR A 1 85 ? -8.019 -4.730 -5.689 1.00 81.12 85 TYR A N 1
ATOM 653 C CA . TYR A 1 85 ? -9.417 -4.396 -5.434 1.00 81.12 85 TYR A CA 1
ATOM 654 C C . TYR A 1 85 ? -10.058 -3.590 -6.571 1.00 81.12 85 TYR A C 1
ATOM 656 O O . TYR A 1 85 ? -9.392 -2.949 -7.382 1.00 81.12 85 TYR A O 1
ATOM 664 N N . LEU A 1 86 ? -11.391 -3.616 -6.596 1.00 82.38 86 LEU A N 1
ATOM 665 C CA . LEU A 1 86 ? -12.204 -2.735 -7.426 1.00 82.38 86 LEU A CA 1
ATOM 666 C C . LEU A 1 86 ? -12.769 -1.600 -6.567 1.00 82.38 86 LEU A C 1
ATOM 668 O O . LEU A 1 86 ? -13.261 -1.852 -5.459 1.00 82.38 86 LEU A O 1
ATOM 672 N N . ASP A 1 87 ? -12.701 -0.370 -7.071 1.00 82.81 87 ASP A N 1
ATOM 673 C CA . ASP A 1 87 ? -13.414 0.752 -6.452 1.00 82.81 87 ASP A CA 1
ATOM 674 C C . ASP A 1 87 ? -14.910 0.732 -6.800 1.00 82.81 87 ASP A C 1
ATOM 676 O O . ASP A 1 87 ? -15.345 -0.067 -7.628 1.00 82.81 87 ASP A O 1
ATOM 680 N N . SER A 1 88 ? -15.687 1.628 -6.187 1.00 79.50 88 SER A N 1
ATOM 681 C CA . SER A 1 88 ? -17.138 1.768 -6.388 1.00 79.50 88 SER A CA 1
ATOM 682 C C . SER A 1 88 ? -17.576 2.001 -7.843 1.00 79.50 88 SER A C 1
ATOM 684 O O . SER A 1 88 ? -18.752 1.827 -8.161 1.00 79.50 88 SER A O 1
ATOM 686 N N . ASN A 1 89 ? -16.653 2.380 -8.732 1.00 85.88 89 ASN A N 1
ATOM 687 C CA . ASN A 1 89 ? -16.888 2.593 -10.159 1.00 85.88 89 ASN A CA 1
ATOM 688 C C . ASN A 1 89 ? -16.359 1.434 -11.025 1.00 85.88 89 ASN A C 1
ATOM 690 O O . ASN A 1 89 ? -16.386 1.525 -12.252 1.00 85.88 89 ASN A O 1
ATOM 694 N N . ASN A 1 90 ? -15.917 0.332 -10.412 1.00 85.19 90 ASN A N 1
ATOM 695 C CA . ASN A 1 90 ? -15.275 -0.821 -11.051 1.00 85.19 90 ASN A CA 1
ATOM 696 C C . ASN A 1 90 ? -13.908 -0.534 -11.688 1.00 85.19 90 ASN A C 1
ATOM 698 O O . ASN A 1 90 ? -13.455 -1.310 -12.535 1.00 85.19 90 ASN A O 1
ATOM 702 N N . TYR A 1 91 ? -13.214 0.526 -11.271 1.00 86.62 91 TYR A N 1
ATOM 703 C CA . TYR A 1 91 ? -11.818 0.691 -11.658 1.00 86.62 91 TYR A CA 1
ATOM 704 C C . TYR A 1 91 ? -10.932 -0.308 -10.915 1.00 86.62 91 TYR A C 1
ATOM 706 O O . TYR A 1 91 ? -11.140 -0.606 -9.737 1.00 86.62 91 TYR A O 1
ATOM 714 N N . LYS A 1 92 ? -9.930 -0.826 -11.628 1.00 88.19 92 LYS A N 1
ATOM 715 C CA . LYS A 1 92 ? -8.962 -1.803 -11.125 1.00 88.19 92 LYS A CA 1
ATOM 716 C C . LYS A 1 92 ? -7.848 -1.069 -10.391 1.00 88.19 92 LYS A C 1
ATOM 718 O O . LYS A 1 92 ? -7.145 -0.269 -11.000 1.00 88.19 92 LYS A O 1
ATOM 723 N N . ASN A 1 93 ? -7.665 -1.366 -9.114 1.00 88.81 93 ASN A N 1
ATOM 724 C CA . ASN A 1 93 ? -6.650 -0.738 -8.277 1.00 88.81 93 ASN A CA 1
ATOM 725 C C . ASN A 1 93 ? -5.883 -1.811 -7.514 1.00 88.81 93 ASN A C 1
ATOM 727 O O . ASN A 1 93 ? -6.429 -2.868 -7.185 1.00 88.81 93 ASN A O 1
ATOM 731 N N . PHE A 1 94 ? -4.614 -1.556 -7.223 1.00 90.44 94 PHE A N 1
ATOM 732 C CA . PHE A 1 94 ? -3.836 -2.474 -6.405 1.00 90.44 94 PHE A CA 1
ATOM 733 C C . PHE A 1 94 ? -2.672 -1.783 -5.706 1.00 90.44 94 PHE A C 1
ATOM 735 O O . PHE A 1 94 ? -2.191 -0.747 -6.158 1.00 90.44 94 PHE A O 1
ATOM 742 N N . TYR A 1 9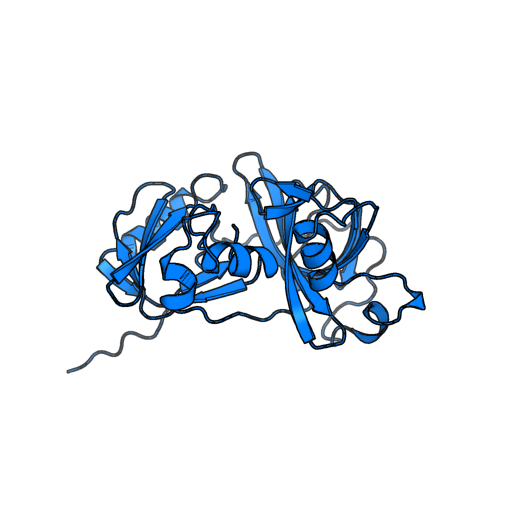5 ? -2.211 -2.376 -4.606 1.00 90.69 95 TYR A N 1
ATOM 743 C CA . TYR A 1 95 ? -0.936 -2.011 -3.996 1.00 90.69 95 TYR A CA 1
ATOM 744 C C . TYR A 1 95 ? 0.145 -2.951 -4.474 1.00 90.69 95 TYR A C 1
ATOM 746 O O . TYR A 1 95 ? -0.073 -4.154 -4.649 1.00 90.69 95 TYR A O 1
ATOM 754 N N . MET A 1 96 ? 1.325 -2.383 -4.633 1.00 93.25 96 MET A N 1
ATOM 755 C CA . MET A 1 96 ? 2.532 -3.095 -4.987 1.00 93.25 96 MET A CA 1
ATOM 756 C C . MET A 1 96 ? 3.600 -2.799 -3.940 1.00 93.25 96 MET A C 1
ATOM 758 O O . MET A 1 96 ? 3.665 -1.685 -3.431 1.00 93.25 96 MET A O 1
ATOM 762 N N . GLN A 1 97 ? 4.426 -3.788 -3.611 1.00 92.69 97 GLN A N 1
ATOM 763 C CA . GLN A 1 97 ? 5.595 -3.612 -2.752 1.00 92.69 97 GLN A CA 1
ATOM 764 C C . GLN A 1 97 ? 6.850 -4.136 -3.436 1.00 92.69 97 GLN A C 1
ATOM 766 O O . GLN A 1 97 ? 6.814 -5.150 -4.131 1.00 92.69 97 GLN A O 1
ATOM 771 N N . SER A 1 98 ? 7.964 -3.459 -3.198 1.00 91.94 98 SER A N 1
ATOM 772 C CA . SER A 1 98 ? 9.287 -3.875 -3.647 1.00 91.94 98 SER A CA 1
ATOM 773 C C . SER A 1 98 ? 10.300 -3.623 -2.535 1.00 91.94 98 SER A C 1
ATOM 775 O O . SER A 1 98 ? 10.010 -2.930 -1.554 1.00 91.94 98 SER A O 1
ATOM 777 N N . THR A 1 99 ? 11.500 -4.170 -2.702 1.00 89.75 99 THR A N 1
ATOM 778 C CA . THR A 1 99 ? 12.673 -3.775 -1.920 1.00 89.75 99 THR A CA 1
ATOM 779 C C . THR A 1 99 ? 13.740 -3.208 -2.835 1.00 89.75 99 THR A C 1
ATOM 781 O O . THR A 1 99 ? 13.747 -3.512 -4.027 1.00 89.75 99 THR A O 1
ATOM 784 N N . ASP A 1 100 ? 14.637 -2.397 -2.289 1.00 89.88 100 ASP A N 1
ATOM 785 C CA . ASP A 1 100 ? 15.918 -2.101 -2.929 1.00 89.88 100 ASP A CA 1
ATOM 786 C C . ASP A 1 100 ? 16.955 -3.209 -2.643 1.00 89.88 100 ASP A C 1
ATOM 788 O O . ASP A 1 100 ? 16.685 -4.177 -1.922 1.00 89.88 100 ASP A O 1
ATOM 792 N N . GLN A 1 101 ? 18.160 -3.053 -3.196 1.00 87.62 101 GLN A N 1
ATOM 793 C CA . GLN A 1 101 ? 19.293 -3.964 -2.981 1.00 87.62 101 GLN A CA 1
ATOM 794 C C . GLN A 1 101 ? 19.785 -4.019 -1.520 1.00 87.62 101 GLN A C 1
ATOM 796 O O . GLN A 1 101 ? 20.506 -4.941 -1.143 1.00 87.62 101 GLN A O 1
ATOM 801 N N . LEU A 1 102 ? 19.422 -3.029 -0.697 1.00 88.94 102 LEU A N 1
ATOM 802 C CA . LEU A 1 102 ? 19.780 -2.937 0.721 1.00 88.94 102 LEU A CA 1
ATOM 803 C C . LEU A 1 102 ? 18.692 -3.535 1.631 1.00 88.94 102 LEU A C 1
ATOM 805 O O . LEU A 1 102 ? 18.877 -3.603 2.846 1.00 88.94 102 LEU A O 1
ATOM 809 N N . GLY A 1 103 ? 17.573 -3.990 1.058 1.00 86.69 103 GLY A N 1
ATOM 810 C CA . GLY A 1 103 ? 16.438 -4.559 1.780 1.00 86.69 103 GLY A CA 1
ATOM 811 C C . GLY A 1 103 ? 15.433 -3.527 2.299 1.00 86.69 103 GLY A C 1
ATOM 812 O O . GLY A 1 103 ? 14.532 -3.894 3.057 1.00 86.69 103 GLY A O 1
ATOM 813 N N . ASN A 1 104 ? 15.537 -2.255 1.903 1.00 89.31 104 ASN A N 1
ATOM 814 C CA . ASN A 1 104 ? 14.542 -1.242 2.242 1.00 89.31 104 ASN A CA 1
ATOM 815 C C . ASN A 1 104 ? 13.254 -1.522 1.468 1.00 89.31 104 ASN A C 1
ATOM 817 O O . ASN A 1 104 ? 13.231 -1.462 0.240 1.00 89.31 104 ASN A O 1
ATOM 821 N N . ALA A 1 105 ? 12.180 -1.839 2.192 1.00 88.94 105 ALA A N 1
ATOM 822 C CA . ALA A 1 105 ? 10.871 -2.114 1.614 1.00 88.94 105 ALA A CA 1
ATOM 823 C C . ALA A 1 105 ? 10.016 -0.847 1.547 1.00 88.94 105 ALA A C 1
ATOM 825 O O . ALA A 1 105 ? 9.906 -0.117 2.537 1.00 88.94 105 ALA A O 1
ATOM 826 N N . ALA A 1 106 ? 9.341 -0.647 0.420 1.00 92.25 106 ALA A N 1
ATOM 827 C CA . ALA A 1 106 ? 8.335 0.394 0.261 1.00 92.25 106 ALA A CA 1
ATOM 828 C C . ALA A 1 106 ? 7.173 -0.098 -0.608 1.00 92.25 106 ALA A C 1
ATOM 830 O O . ALA A 1 106 ? 7.281 -1.127 -1.285 1.00 92.25 106 ALA A O 1
ATOM 831 N N . GLY A 1 107 ? 6.047 0.609 -0.552 1.00 92.31 107 GLY A N 1
ATOM 832 C CA . GLY A 1 107 ? 4.864 0.272 -1.334 1.00 92.31 107 GLY A CA 1
ATOM 833 C C . GLY A 1 107 ? 4.298 1.452 -2.103 1.00 92.31 107 GLY A C 1
ATOM 834 O O . GLY A 1 107 ? 4.466 2.597 -1.705 1.00 92.31 107 GLY A O 1
ATOM 835 N N . ILE A 1 108 ? 3.605 1.177 -3.200 1.00 93.31 108 ILE A N 1
ATOM 836 C CA . ILE A 1 108 ? 2.965 2.202 -4.026 1.00 93.31 108 ILE A CA 1
ATOM 837 C C . ILE A 1 108 ? 1.576 1.758 -4.476 1.00 93.31 108 ILE A C 1
ATOM 839 O O . ILE A 1 108 ? 1.316 0.559 -4.645 1.00 93.31 108 ILE A O 1
ATOM 843 N N . MET A 1 109 ? 0.689 2.731 -4.672 1.00 92.25 109 MET A N 1
ATOM 844 C CA . MET A 1 109 ? -0.625 2.495 -5.245 1.00 92.25 109 MET A CA 1
ATOM 845 C C . MET A 1 109 ? -0.555 2.553 -6.767 1.00 92.25 109 MET A C 1
ATOM 847 O O . MET A 1 109 ? -0.005 3.486 -7.344 1.00 92.25 109 MET A O 1
ATOM 851 N N . ILE A 1 110 ? -1.154 1.567 -7.424 1.00 93.75 110 ILE A N 1
ATOM 852 C CA . ILE A 1 110 ? -1.457 1.635 -8.849 1.00 93.75 110 ILE A CA 1
ATOM 853 C C . ILE A 1 110 ? -2.944 1.952 -8.981 1.00 93.75 110 ILE A C 1
ATOM 855 O O . ILE A 1 110 ? -3.802 1.118 -8.666 1.00 93.75 110 ILE A O 1
ATOM 859 N N . TYR A 1 111 ? -3.233 3.180 -9.407 1.00 90.62 111 TYR A N 1
ATOM 860 C CA . TYR A 1 111 ? -4.583 3.710 -9.546 1.00 90.62 111 TYR A CA 1
ATOM 861 C C . TYR A 1 111 ? -5.082 3.565 -10.986 1.00 90.62 111 TYR A C 1
ATOM 863 O O . TYR A 1 111 ? -4.360 3.868 -11.939 1.00 90.62 111 TYR A O 1
ATOM 871 N N . GLN A 1 112 ? -6.326 3.103 -11.140 1.00 88.50 112 GLN A N 1
ATOM 872 C CA . GLN A 1 112 ? -7.000 2.923 -12.432 1.00 88.50 112 GLN A CA 1
ATOM 873 C C . GLN A 1 112 ? -6.143 2.162 -13.454 1.00 88.50 112 GLN A C 1
ATOM 875 O O . GLN A 1 112 ? -5.887 2.614 -14.574 1.00 88.50 112 GLN A O 1
ATOM 880 N N . SER A 1 113 ? -5.698 0.974 -13.051 1.00 88.12 113 SER A N 1
ATOM 881 C CA . SER A 1 113 ? -4.996 0.042 -13.922 1.00 88.12 113 SER A CA 1
ATOM 882 C C . SER A 1 113 ? -5.877 -0.381 -15.100 1.00 88.12 113 SER A C 1
ATOM 884 O O . SER A 1 113 ? -7.045 -0.751 -14.943 1.00 88.12 113 SER A O 1
ATOM 886 N N . ASN A 1 114 ? -5.294 -0.403 -16.295 1.00 81.88 114 ASN A N 1
ATOM 887 C CA . ASN A 1 114 ? -5.911 -0.989 -17.486 1.00 81.88 114 ASN A CA 1
ATOM 888 C C . ASN A 1 114 ? -5.892 -2.534 -17.447 1.00 81.88 114 ASN A C 1
ATOM 890 O O . ASN A 1 114 ? -6.790 -3.191 -17.985 1.00 81.88 114 ASN A O 1
ATOM 894 N N . VAL A 1 115 ? -4.926 -3.126 -16.743 1.00 84.12 115 VAL A N 1
ATOM 895 C CA . VAL A 1 115 ? -4.730 -4.577 -16.626 1.00 84.12 115 VAL A CA 1
ATOM 896 C C . VAL A 1 115 ? -5.305 -5.105 -15.305 1.00 84.12 115 VAL A C 1
ATOM 898 O O . VAL A 1 115 ? -5.285 -4.425 -14.277 1.00 84.12 115 VAL A O 1
ATOM 901 N N . ALA A 1 116 ? -5.871 -6.315 -15.328 1.00 82.50 116 ALA A N 1
ATOM 902 C CA . ALA A 1 116 ? -6.214 -7.048 -14.109 1.00 82.50 116 ALA A CA 1
ATOM 903 C C . ALA A 1 116 ? -5.014 -7.900 -13.681 1.00 82.50 116 ALA A C 1
ATOM 905 O O . ALA A 1 116 ? -4.412 -8.568 -14.517 1.00 82.50 116 ALA A O 1
ATOM 906 N N . VAL A 1 117 ? -4.682 -7.873 -12.394 1.00 86.69 117 VAL A N 1
ATOM 907 C CA . VAL A 1 117 ? -3.541 -8.594 -11.812 1.00 86.69 117 VAL A CA 1
ATOM 908 C C . VAL A 1 117 ? -4.014 -9.425 -10.625 1.00 86.69 117 VAL A C 1
ATOM 910 O O . VAL A 1 117 ? -5.085 -9.162 -10.073 1.00 86.69 117 VAL A O 1
ATOM 913 N N . SER A 1 118 ? -3.230 -10.424 -10.230 1.00 86.25 118 SER A N 1
ATOM 914 C CA . SER A 1 118 ? -3.526 -11.238 -9.051 1.00 86.25 118 SER A CA 1
ATOM 915 C C . SER A 1 118 ? -2.670 -10.808 -7.867 1.00 86.25 118 SER A C 1
ATOM 917 O O . SER A 1 118 ? -1.569 -10.288 -8.033 1.00 86.25 118 SER A O 1
ATOM 919 N N . GLU A 1 119 ? -3.162 -11.040 -6.650 1.00 86.56 119 GLU A N 1
ATOM 920 C CA . GLU A 1 119 ? -2.307 -10.948 -5.466 1.00 86.56 119 GLU A CA 1
ATOM 921 C C . GLU A 1 119 ? -1.141 -11.932 -5.605 1.00 86.56 119 GLU A C 1
ATOM 923 O O . GLU A 1 119 ? -1.327 -13.106 -5.924 1.00 86.56 119 GLU A O 1
ATOM 928 N N . GLY A 1 120 ? 0.063 -11.420 -5.387 1.00 85.00 120 GLY A N 1
ATOM 929 C CA . GLY A 1 120 ? 1.317 -12.112 -5.613 1.00 85.00 120 GLY A CA 1
ATOM 930 C C . GLY A 1 120 ? 1.876 -11.991 -7.032 1.00 85.00 120 GLY A C 1
ATOM 931 O O . GLY A 1 120 ? 2.999 -12.416 -7.268 1.00 85.00 120 GLY A O 1
ATOM 932 N N . SER A 1 121 ? 1.172 -11.403 -7.998 1.00 88.44 121 SER A N 1
ATOM 933 C CA . SER A 1 121 ? 1.800 -11.163 -9.300 1.00 88.44 121 SER A CA 1
ATOM 934 C C . SER A 1 121 ? 2.997 -10.226 -9.143 1.00 88.44 121 SER A C 1
ATOM 936 O O . SER A 1 121 ? 2.911 -9.215 -8.449 1.00 88.44 121 SER A O 1
ATOM 938 N N . VAL A 1 122 ? 4.116 -10.558 -9.777 1.00 90.62 122 VAL A N 1
ATOM 939 C CA . VAL A 1 122 ? 5.290 -9.686 -9.847 1.00 90.62 122 VAL A CA 1
ATOM 940 C C . VAL A 1 122 ? 5.225 -8.956 -11.167 1.00 90.62 122 VAL A C 1
ATOM 942 O O . VAL A 1 122 ? 5.076 -9.572 -12.225 1.00 90.62 122 VAL A O 1
ATOM 945 N N . LEU A 1 123 ? 5.304 -7.639 -11.089 1.00 92.25 123 LEU A N 1
ATOM 946 C CA . LEU A 1 123 ? 5.079 -6.755 -12.210 1.00 92.25 123 LEU A CA 1
ATOM 947 C C . LEU A 1 123 ? 6.323 -5.931 -12.482 1.00 92.25 123 LEU A C 1
ATOM 949 O O . LEU A 1 123 ? 7.012 -5.520 -11.549 1.00 92.25 123 LEU A O 1
ATOM 953 N N . THR A 1 124 ? 6.507 -5.600 -13.751 1.00 93.62 124 THR A N 1
ATOM 954 C CA . THR A 1 124 ? 7.256 -4.425 -14.174 1.00 93.62 124 THR A CA 1
ATOM 955 C C . THR A 1 124 ? 6.263 -3.310 -14.488 1.00 93.62 124 THR A C 1
ATOM 957 O O . THR A 1 124 ? 5.293 -3.516 -15.223 1.00 93.62 124 THR A O 1
ATOM 960 N N . ILE A 1 125 ? 6.514 -2.129 -13.931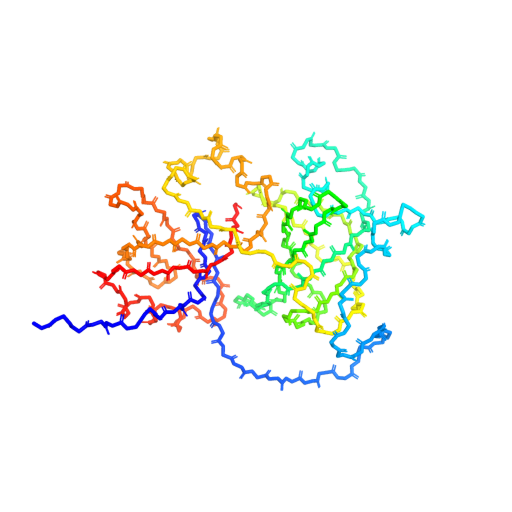 1.00 95.00 125 ILE A N 1
ATOM 961 C CA . ILE A 1 125 ? 5.717 -0.919 -14.121 1.00 95.00 125 ILE A CA 1
ATOM 962 C C . ILE A 1 125 ? 6.589 0.132 -14.798 1.00 95.00 125 ILE A C 1
ATOM 964 O O . ILE A 1 125 ? 7.682 0.432 -14.323 1.00 95.00 125 ILE A O 1
ATOM 968 N N . GLU A 1 126 ? 6.081 0.720 -15.874 1.00 95.19 126 GLU A N 1
ATOM 969 C CA . GLU A 1 126 ? 6.673 1.899 -16.503 1.00 95.19 126 GLU A CA 1
ATOM 970 C C . GLU A 1 126 ? 5.659 3.041 -16.481 1.00 95.19 126 GLU A C 1
ATOM 972 O O . GLU A 1 126 ? 4.546 2.921 -17.005 1.00 95.19 126 GLU A O 1
ATOM 977 N N . GLY A 1 127 ? 6.015 4.154 -15.843 1.00 94.56 127 GLY A N 1
ATOM 978 C CA . GLY A 1 127 ? 5.095 5.275 -15.683 1.00 94.56 127 GLY A CA 1
ATOM 979 C C . GLY A 1 127 ? 5.708 6.487 -14.998 1.00 94.56 127 GLY A C 1
ATOM 980 O O . GLY A 1 127 ? 6.884 6.498 -14.640 1.00 94.56 127 GLY A O 1
ATOM 981 N N . TYR A 1 128 ? 4.883 7.513 -14.818 1.00 94.50 128 TYR A N 1
ATOM 982 C CA . TYR A 1 128 ? 5.235 8.725 -14.086 1.00 94.50 128 TYR A CA 1
ATOM 983 C C . TYR A 1 128 ? 4.591 8.647 -12.700 1.00 94.50 128 TYR A C 1
ATOM 985 O O . TYR A 1 128 ? 3.358 8.656 -12.616 1.00 94.50 128 TYR A O 1
ATOM 993 N N . PRO A 1 129 ? 5.383 8.508 -11.629 1.00 93.81 129 PRO A N 1
ATOM 994 C CA . PRO A 1 129 ? 4.846 8.493 -10.283 1.00 93.81 129 PRO A CA 1
ATOM 995 C C . PRO A 1 129 ? 4.411 9.910 -9.892 1.00 93.81 129 PRO A C 1
ATOM 997 O O . PRO A 1 129 ? 4.971 10.903 -10.357 1.00 93.81 129 PRO A O 1
ATOM 1000 N N . THR A 1 130 ? 3.418 10.017 -9.020 1.00 92.00 130 THR A N 1
ATOM 1001 C CA . THR A 1 130 ? 2.933 11.296 -8.493 1.00 92.00 130 THR A CA 1
ATOM 1002 C C . THR A 1 130 ? 2.624 11.191 -7.003 1.00 92.00 130 THR A C 1
ATOM 1004 O O . THR A 1 130 ? 2.412 10.098 -6.478 1.00 92.00 130 THR A O 1
ATOM 1007 N N . LEU A 1 131 ? 2.604 12.340 -6.324 1.00 86.06 131 LEU A N 1
ATOM 1008 C CA . LEU A 1 131 ? 2.040 12.482 -4.985 1.00 86.06 131 LEU A CA 1
ATOM 1009 C C . LEU A 1 131 ? 0.630 13.059 -5.101 1.00 86.06 131 LEU A C 1
ATOM 1011 O O . LEU A 1 131 ? 0.450 14.277 -5.162 1.00 86.06 131 LEU A O 1
ATOM 1015 N N . TYR A 1 132 ? -0.385 12.200 -5.100 1.00 78.69 132 TYR A N 1
ATOM 1016 C CA . TYR A 1 132 ? -1.774 12.642 -5.026 1.00 78.69 132 TYR A CA 1
ATOM 1017 C C . TYR A 1 132 ? -2.234 12.642 -3.572 1.00 78.69 132 TYR A C 1
ATOM 1019 O O . TYR A 1 132 ? -2.243 11.606 -2.921 1.00 78.69 132 TYR A O 1
ATOM 1027 N N . ASN A 1 133 ? -2.586 13.810 -3.027 1.00 71.38 133 ASN A N 1
ATOM 1028 C CA . ASN A 1 133 ? -2.913 13.960 -1.601 1.00 71.38 133 ASN A CA 1
ATOM 1029 C C . ASN A 1 133 ? -1.855 13.355 -0.660 1.00 71.38 133 ASN A C 1
ATOM 1031 O O . ASN A 1 133 ? -2.210 12.776 0.355 1.00 71.38 133 ASN A O 1
ATOM 1035 N N . ASN A 1 134 ? -0.565 13.528 -0.972 1.00 72.31 134 ASN A N 1
ATOM 1036 C CA . ASN A 1 134 ? 0.562 12.933 -0.238 1.00 72.31 134 ASN A CA 1
ATOM 1037 C C . ASN A 1 134 ? 0.703 11.407 -0.363 1.00 72.31 134 ASN A C 1
ATOM 1039 O O . ASN A 1 134 ? 1.590 10.837 0.271 1.00 72.31 134 ASN A O 1
ATOM 1043 N N . LEU A 1 135 ? -0.065 10.766 -1.240 1.00 78.81 135 LEU A N 1
ATOM 1044 C CA . LEU A 1 135 ? 0.089 9.360 -1.564 1.00 78.81 135 LEU A CA 1
ATOM 1045 C C . LEU A 1 135 ? 0.993 9.158 -2.782 1.00 78.81 135 LEU A C 1
ATOM 1047 O O . LEU A 1 135 ? 0.677 9.684 -3.851 1.00 78.81 135 LEU A O 1
ATOM 1051 N N . PRO A 1 136 ? 2.060 8.351 -2.671 1.00 89.19 136 PRO A N 1
ATOM 1052 C CA . PRO A 1 136 ? 2.765 7.851 -3.839 1.00 89.19 136 PRO A CA 1
ATOM 1053 C C . PRO A 1 136 ? 1.855 6.948 -4.673 1.00 89.19 136 PRO A C 1
ATOM 1055 O O . PRO A 1 136 ? 1.362 5.923 -4.188 1.00 89.19 136 PRO A O 1
ATOM 1058 N N . GLU A 1 137 ? 1.670 7.302 -5.939 1.00 92.19 137 GLU A N 1
ATOM 1059 C CA . GLU A 1 137 ? 0.880 6.508 -6.871 1.00 92.19 137 GLU A CA 1
ATOM 1060 C C . GLU A 1 137 ? 1.414 6.565 -8.303 1.00 92.19 137 GLU A C 1
ATOM 1062 O O . GLU A 1 137 ? 2.040 7.537 -8.724 1.00 92.19 137 GLU A O 1
ATOM 1067 N N . PHE A 1 138 ? 1.113 5.520 -9.070 1.00 94.06 138 PHE A N 1
ATOM 1068 C CA . PHE A 1 138 ? 1.101 5.579 -10.527 1.00 94.06 138 PHE A CA 1
ATOM 1069 C C . PHE A 1 138 ? -0.347 5.589 -11.010 1.00 94.06 138 PHE A C 1
ATOM 1071 O O . PHE A 1 138 ? -1.132 4.709 -10.645 1.00 94.06 138 PHE A O 1
ATOM 1078 N N . VAL A 1 139 ? -0.681 6.538 -11.883 1.00 91.06 139 VAL A N 1
ATOM 1079 C CA . VAL A 1 139 ? -2.000 6.618 -12.522 1.00 91.06 139 VAL A CA 1
ATOM 1080 C C . VAL A 1 139 ? -1.911 6.007 -13.915 1.00 91.06 139 VAL A C 1
ATOM 1082 O O . VAL A 1 139 ? -1.174 6.506 -14.763 1.00 91.06 139 VAL A O 1
ATOM 1085 N N . SER A 1 140 ? -2.649 4.918 -14.139 1.00 87.75 140 SER A N 1
ATOM 1086 C CA . SER A 1 140 ? -2.724 4.211 -15.427 1.00 87.75 140 SER A CA 1
ATOM 1087 C C . SER A 1 140 ? -1.358 3.937 -16.099 1.00 87.75 140 SER A C 1
ATOM 1089 O O . SER A 1 140 ? -1.176 4.287 -17.270 1.00 87.75 140 SER A O 1
ATOM 1091 N N . PRO A 1 141 ? -0.382 3.322 -15.399 1.00 92.75 141 PRO A N 1
ATOM 1092 C CA . PRO A 1 141 ? 0.932 3.055 -15.978 1.00 92.75 141 PRO A CA 1
ATOM 1093 C C . PRO A 1 141 ? 0.891 1.938 -17.032 1.00 92.75 141 PRO A C 1
ATOM 1095 O O . PRO A 1 141 ? -0.102 1.224 -17.188 1.00 92.75 141 PRO A O 1
ATOM 1098 N N . THR A 1 142 ? 2.015 1.740 -17.721 1.00 93.75 142 THR A N 1
ATOM 1099 C CA . THR A 1 142 ? 2.249 0.524 -18.508 1.00 93.75 142 THR A CA 1
ATOM 1100 C C . THR A 1 142 ? 2.648 -0.608 -17.568 1.00 93.75 142 THR A C 1
ATOM 1102 O O . THR A 1 142 ? 3.488 -0.420 -16.689 1.00 93.75 142 THR A O 1
ATOM 1105 N N . ILE A 1 143 ? 2.036 -1.780 -17.742 1.00 93.88 143 ILE A N 1
ATOM 1106 C CA . ILE A 1 143 ? 2.183 -2.921 -16.835 1.00 93.88 143 ILE A CA 1
ATOM 1107 C C . ILE A 1 143 ? 2.568 -4.154 -17.641 1.00 93.88 143 ILE A C 1
ATOM 1109 O O . ILE A 1 143 ? 1.863 -4.524 -18.579 1.00 93.88 143 ILE A O 1
ATOM 1113 N N . ASN A 1 144 ? 3.641 -4.819 -17.221 1.00 91.38 144 ASN A N 1
ATOM 1114 C CA . ASN A 1 144 ? 4.008 -6.156 -17.672 1.00 91.38 144 ASN A CA 1
ATOM 1115 C C . ASN A 1 144 ? 3.973 -7.112 -16.477 1.00 91.38 144 ASN A C 1
ATOM 1117 O O . ASN A 1 144 ? 4.497 -6.790 -15.413 1.00 91.38 144 ASN A O 1
ATOM 1121 N N . VAL A 1 145 ? 3.353 -8.281 -16.645 1.00 89.31 145 VAL A N 1
ATOM 1122 C CA . VAL A 1 145 ? 3.348 -9.336 -15.622 1.00 89.31 145 VAL A CA 1
ATOM 1123 C C . VAL A 1 145 ? 4.569 -10.216 -15.853 1.00 89.31 145 VAL A C 1
ATOM 1125 O O . VAL A 1 145 ? 4.613 -10.975 -16.819 1.00 89.31 145 VAL A O 1
ATOM 1128 N N . ASP A 1 146 ? 5.563 -10.105 -14.977 1.00 86.31 146 ASP A N 1
ATOM 1129 C CA . ASP A 1 146 ? 6.777 -10.916 -15.056 1.00 86.31 146 ASP A CA 1
ATOM 1130 C C . ASP A 1 146 ? 6.519 -12.323 -14.499 1.00 86.31 146 ASP A C 1
ATOM 1132 O O . ASP A 1 146 ? 6.914 -13.318 -15.111 1.00 86.31 146 ASP A O 1
ATOM 1136 N N . TYR A 1 147 ? 5.812 -12.409 -13.365 1.00 83.56 147 TYR A N 1
ATOM 1137 C CA . TYR A 1 147 ? 5.449 -13.666 -12.706 1.00 83.56 147 TYR A CA 1
ATOM 1138 C C . TYR A 1 147 ? 4.003 -13.624 -12.208 1.00 83.56 147 TYR A C 1
ATOM 1140 O O . TYR A 1 147 ? 3.569 -12.627 -11.633 1.00 83.56 147 TYR A O 1
ATOM 1148 N N . ASP A 1 148 ? 3.272 -14.730 -12.351 1.00 78.31 148 ASP A N 1
ATOM 1149 C CA . ASP A 1 148 ? 1.854 -14.777 -11.968 1.00 78.31 148 ASP A CA 1
ATOM 1150 C C . ASP A 1 148 ? 1.642 -14.833 -10.446 1.00 78.31 148 ASP A C 1
ATOM 1152 O O . ASP A 1 148 ? 0.697 -14.223 -9.939 1.00 78.31 148 ASP A O 1
ATOM 1156 N N . VAL A 1 149 ? 2.511 -15.552 -9.716 1.00 75.50 149 VAL A N 1
ATOM 1157 C CA . VAL A 1 149 ? 2.407 -15.763 -8.260 1.00 75.50 149 VAL A CA 1
ATOM 1158 C C . VAL A 1 149 ? 3.783 -15.782 -7.594 1.00 75.50 149 VAL A C 1
ATOM 1160 O O . VAL A 1 149 ? 4.591 -16.682 -7.825 1.00 75.50 149 VAL A O 1
ATOM 1163 N N . ASN A 1 150 ? 4.004 -14.834 -6.691 1.00 78.69 150 ASN A N 1
ATOM 1164 C CA . ASN A 1 150 ? 5.129 -14.731 -5.781 1.00 78.69 150 ASN A CA 1
ATOM 1165 C C . ASN A 1 150 ? 4.775 -13.826 -4.589 1.00 78.69 150 ASN A C 1
ATOM 1167 O O . ASN A 1 150 ? 4.021 -12.879 -4.729 1.00 78.69 150 ASN A O 1
ATOM 1171 N N . SER A 1 151 ? 5.311 -14.075 -3.400 1.00 71.88 151 SER A N 1
ATOM 1172 C CA . SER A 1 151 ? 5.086 -13.207 -2.232 1.00 71.88 151 SER A CA 1
ATOM 1173 C C . SER A 1 151 ? 6.341 -12.454 -1.793 1.00 71.88 151 SER A C 1
ATOM 1175 O O . SER A 1 151 ? 6.348 -11.857 -0.720 1.00 71.88 151 SER A O 1
ATOM 1177 N N . SER A 1 152 ? 7.424 -12.522 -2.563 1.00 74.19 152 SER A N 1
ATOM 1178 C CA . SER A 1 152 ? 8.700 -11.897 -2.241 1.00 74.19 152 SER A CA 1
ATOM 1179 C C . SER A 1 152 ? 8.995 -10.750 -3.208 1.00 74.19 152 SER A C 1
ATOM 1181 O O . SER A 1 152 ? 8.916 -10.967 -4.412 1.00 74.19 152 SER A O 1
ATOM 1183 N N . PRO A 1 153 ? 9.404 -9.562 -2.730 1.00 71.94 153 PRO A N 1
ATOM 1184 C CA . PRO A 1 153 ? 9.659 -9.200 -1.337 1.00 71.94 153 PRO A CA 1
ATOM 1185 C C . PRO A 1 153 ? 8.464 -8.452 -0.713 1.00 71.94 153 PRO A C 1
ATOM 1187 O O . PRO A 1 153 ? 8.389 -7.225 -0.747 1.00 71.94 153 PRO A O 1
ATOM 1190 N N . VAL A 1 154 ? 7.520 -9.177 -0.103 1.00 80.31 154 VAL A N 1
ATOM 1191 C CA . VAL A 1 154 ? 6.409 -8.569 0.648 1.00 80.31 154 VAL A CA 1
ATOM 1192 C C . VAL A 1 154 ? 6.646 -8.722 2.142 1.00 80.31 154 VAL A C 1
ATOM 1194 O O . VAL A 1 154 ? 6.632 -9.824 2.688 1.00 80.31 154 VAL A O 1
ATOM 1197 N N . THR A 1 155 ? 6.814 -7.594 2.824 1.00 79.00 155 THR A N 1
ATOM 1198 C CA . THR A 1 155 ? 6.936 -7.534 4.282 1.00 79.00 155 THR A CA 1
ATOM 1199 C C . THR A 1 155 ? 5.689 -6.904 4.891 1.00 79.00 155 THR A C 1
ATOM 1201 O O . THR A 1 155 ? 5.092 -5.989 4.325 1.00 79.00 155 THR A O 1
ATOM 1204 N N . THR A 1 156 ? 5.273 -7.424 6.049 1.00 80.25 156 THR A N 1
ATOM 1205 C CA . THR A 1 156 ? 4.234 -6.800 6.880 1.00 80.25 156 THR A CA 1
ATOM 1206 C C . THR A 1 156 ? 4.923 -6.025 7.991 1.00 80.25 156 THR A C 1
ATOM 1208 O O . THR A 1 156 ? 5.631 -6.619 8.804 1.00 80.25 156 THR A O 1
ATOM 1211 N N . TYR A 1 157 ? 4.735 -4.709 8.021 1.00 81.12 157 TYR A N 1
ATOM 1212 C CA . TYR A 1 157 ? 5.376 -3.842 9.003 1.00 81.12 157 TYR A CA 1
ATOM 1213 C C . TYR A 1 157 ? 4.509 -3.699 10.259 1.00 81.12 157 TYR A C 1
ATOM 1215 O O . TYR A 1 157 ? 3.387 -3.199 10.197 1.00 81.12 157 TYR A O 1
ATOM 1223 N N . GLN A 1 158 ? 5.010 -4.146 11.410 1.00 80.12 158 GLN A N 1
ATOM 1224 C CA . GLN A 1 158 ? 4.307 -3.974 12.681 1.00 80.12 158 GLN A CA 1
ATOM 1225 C C . GLN A 1 158 ? 4.422 -2.514 13.140 1.00 80.12 158 GLN A C 1
ATOM 1227 O O . GLN A 1 158 ? 5.523 -2.004 13.331 1.00 80.12 158 GLN A O 1
ATOM 1232 N N . THR A 1 159 ? 3.279 -1.862 13.330 1.00 80.38 159 THR A N 1
ATOM 1233 C CA . THR A 1 159 ? 3.158 -0.493 13.849 1.00 80.38 159 THR A CA 1
ATOM 1234 C C . THR A 1 159 ? 2.648 -0.507 15.290 1.00 80.38 159 THR A C 1
ATOM 1236 O O . THR A 1 159 ? 2.078 -1.504 15.748 1.00 80.38 159 THR A O 1
ATOM 1239 N N . ASP A 1 160 ? 2.869 0.593 16.008 1.00 80.50 160 ASP A N 1
ATOM 1240 C CA . ASP A 1 160 ? 2.480 0.790 17.405 1.00 80.50 160 ASP A CA 1
ATOM 1241 C C . ASP A 1 160 ? 1.841 2.174 17.621 1.00 80.50 160 ASP A C 1
ATOM 1243 O O . ASP A 1 160 ? 1.694 2.964 16.691 1.00 80.50 160 ASP A O 1
ATOM 1247 N N . SER A 1 161 ? 1.454 2.502 18.855 1.00 83.94 161 SER A N 1
ATOM 1248 C CA . SER A 1 161 ? 0.827 3.796 19.154 1.00 83.94 161 SER A CA 1
ATOM 1249 C C . SER A 1 161 ? 1.711 5.006 18.831 1.00 83.94 161 SER A C 1
ATOM 1251 O O . SER A 1 161 ? 1.169 6.052 18.486 1.00 83.94 161 SER A O 1
ATOM 1253 N N . ALA A 1 162 ? 3.041 4.889 18.926 1.00 87.56 162 ALA A N 1
ATOM 1254 C CA . ALA A 1 162 ? 3.952 5.999 18.645 1.00 87.56 162 ALA A CA 1
ATOM 1255 C C . ALA A 1 162 ? 3.969 6.332 17.149 1.00 87.56 162 ALA A C 1
ATOM 1257 O O . ALA A 1 162 ? 3.955 7.503 16.784 1.00 87.56 162 ALA A O 1
ATOM 1258 N N . PHE A 1 163 ? 3.890 5.312 16.290 1.00 84.56 163 PHE A N 1
ATOM 1259 C CA . PHE A 1 163 ? 3.729 5.499 14.848 1.00 84.56 163 PHE A CA 1
ATOM 1260 C C . PHE A 1 163 ? 2.466 6.308 14.492 1.00 84.56 163 PHE A C 1
ATOM 1262 O O . PHE A 1 163 ? 2.464 7.064 13.527 1.00 84.56 163 PHE A O 1
ATOM 1269 N N . TRP A 1 164 ? 1.391 6.177 15.276 1.00 81.81 164 TRP A N 1
ATOM 1270 C CA . TRP A 1 164 ? 0.077 6.748 14.957 1.00 81.81 164 TRP A CA 1
ATOM 1271 C C . TRP A 1 164 ? -0.284 8.029 15.720 1.00 81.81 164 TRP A C 1
ATOM 1273 O O . TRP A 1 164 ? -1.276 8.671 15.372 1.00 81.81 164 TRP A O 1
ATOM 1283 N N . GLN A 1 165 ? 0.485 8.420 16.743 1.00 78.94 165 GLN A N 1
ATOM 1284 C CA . GLN A 1 165 ? 0.111 9.442 17.734 1.00 78.94 165 GLN A CA 1
ATOM 1285 C C . GLN A 1 165 ? -0.277 10.805 17.128 1.00 78.94 165 GLN A C 1
ATOM 1287 O O . GLN A 1 165 ? -1.086 11.521 17.714 1.00 78.94 165 GLN A O 1
ATOM 1292 N N . ASN A 1 166 ? 0.233 11.127 15.934 1.00 77.69 166 ASN A N 1
ATOM 1293 C CA . ASN A 1 166 ? -0.104 12.328 15.162 1.00 77.69 166 ASN A CA 1
ATOM 1294 C C . ASN A 1 166 ? -0.414 12.021 13.684 1.00 77.69 166 ASN A C 1
ATOM 1296 O O . ASN A 1 166 ? -0.219 12.873 12.813 1.00 77.69 166 ASN A O 1
ATOM 1300 N N . GLY A 1 167 ? -0.894 10.809 13.392 1.00 72.75 167 GLY A N 1
ATOM 1301 C CA . GLY A 1 167 ? -1.076 10.300 12.029 1.00 72.75 167 GLY A CA 1
ATOM 1302 C C . GLY A 1 167 ? -2.133 11.028 11.190 1.00 72.75 167 GLY A C 1
ATOM 1303 O O . GLY A 1 167 ? -2.199 10.815 9.991 1.00 72.75 167 GLY A O 1
ATOM 1304 N N . THR A 1 168 ? -2.954 11.905 11.775 1.00 74.25 168 THR A N 1
ATOM 1305 C CA . THR A 1 168 ? -3.918 12.738 11.027 1.00 74.25 168 THR A CA 1
ATOM 1306 C C . THR A 1 168 ? -3.408 14.153 10.744 1.00 74.25 168 THR A C 1
ATOM 1308 O O . THR A 1 168 ? -4.082 14.932 10.073 1.00 74.25 168 THR A O 1
ATOM 1311 N N . ASN A 1 169 ? -2.242 14.531 11.275 1.00 74.38 169 ASN A N 1
ATOM 1312 C CA . ASN A 1 169 ? -1.621 15.823 11.008 1.00 74.38 169 ASN A CA 1
ATOM 1313 C C . ASN A 1 169 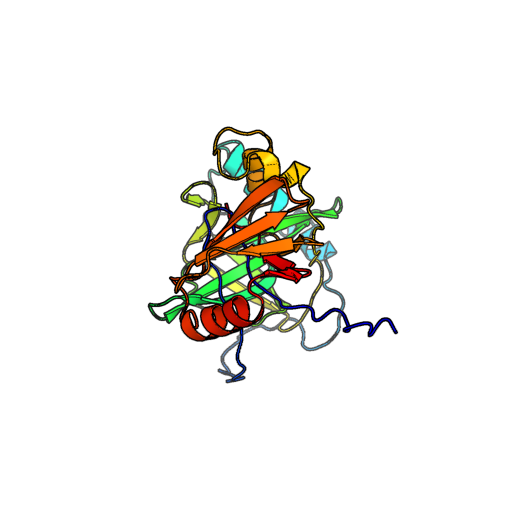? -0.594 15.670 9.882 1.00 74.38 169 ASN A C 1
ATOM 1315 O O . ASN A 1 169 ? 0.500 15.177 10.121 1.00 74.38 169 ASN A O 1
ATOM 1319 N N . ARG A 1 170 ? -0.909 16.172 8.682 1.00 75.00 170 ARG A N 1
ATOM 1320 C CA . ARG A 1 170 ? -0.048 16.074 7.484 1.00 75.00 170 ARG A CA 1
ATOM 1321 C C . ARG A 1 170 ? 1.356 16.683 7.616 1.00 75.00 170 ARG A C 1
ATOM 1323 O O . ARG A 1 170 ? 2.183 16.501 6.733 1.00 75.00 170 ARG A O 1
ATOM 1330 N N . TYR A 1 171 ? 1.597 17.461 8.668 1.00 78.25 171 TYR A N 1
ATOM 1331 C CA . TYR A 1 171 ? 2.885 18.095 8.950 1.00 78.25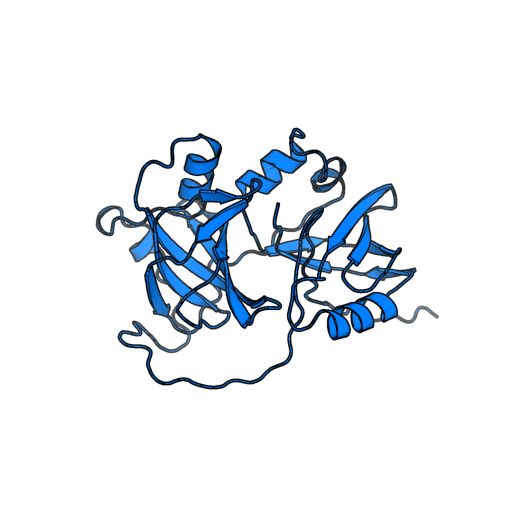 171 TYR A CA 1
ATOM 1332 C C . TYR A 1 171 ? 3.646 17.424 10.101 1.00 78.25 171 TYR A C 1
ATOM 1334 O O . TYR A 1 171 ? 4.721 17.895 10.469 1.00 78.25 171 TYR A O 1
ATOM 1342 N N . SER A 1 172 ? 3.086 16.379 10.716 1.00 80.38 172 SER A N 1
ATOM 1343 C CA . SER A 1 172 ? 3.759 15.640 11.782 1.00 80.38 172 SER A CA 1
ATOM 1344 C C . SER A 1 172 ? 4.878 14.766 11.218 1.00 80.38 172 SER A C 1
ATOM 1346 O O . SER A 1 172 ? 4.834 14.333 10.064 1.00 80.38 172 SER A O 1
ATOM 1348 N N . LEU A 1 173 ? 5.893 14.494 12.039 1.00 83.56 173 LEU A N 1
ATOM 1349 C CA . LEU A 1 173 ? 6.986 13.603 11.645 1.00 83.56 173 LEU A CA 1
ATOM 1350 C C . LEU A 1 173 ? 6.478 12.175 11.423 1.00 83.56 173 LEU A C 1
ATOM 1352 O O . LEU A 1 173 ? 6.974 11.476 10.548 1.00 83.56 173 LEU A O 1
ATOM 1356 N N . GLU A 1 174 ? 5.467 11.765 12.181 1.00 81.88 174 GLU A N 1
ATOM 1357 C CA . GLU A 1 174 ? 4.793 10.478 12.081 1.00 81.88 174 GLU A CA 1
ATOM 1358 C C . GLU A 1 174 ? 4.106 10.321 10.721 1.00 81.88 174 GLU A C 1
ATOM 1360 O O . GLU A 1 174 ? 4.311 9.315 10.043 1.00 81.88 174 GLU A O 1
ATOM 1365 N N . PHE A 1 175 ? 3.362 11.340 10.275 1.00 80.62 175 PHE A N 1
ATOM 1366 C CA . PHE A 1 175 ? 2.718 11.328 8.961 1.00 80.62 175 PHE A CA 1
ATOM 1367 C C . PHE A 1 175 ? 3.748 11.310 7.828 1.00 80.62 175 PHE A C 1
ATOM 1369 O O . PHE A 1 175 ? 3.653 10.488 6.920 1.00 80.62 175 PHE A O 1
ATOM 1376 N N . LEU A 1 176 ? 4.767 12.171 7.891 1.00 79.31 176 LEU A N 1
ATOM 1377 C CA . LEU A 1 176 ? 5.817 12.224 6.867 1.00 79.31 176 LEU A CA 1
ATOM 1378 C C . LEU A 1 176 ? 6.644 10.928 6.831 1.00 79.31 176 LEU A C 1
ATOM 1380 O O . LEU A 1 176 ? 7.026 10.453 5.763 1.00 79.31 176 LEU A O 1
ATOM 1384 N N . SER A 1 177 ? 6.874 10.303 7.989 1.00 82.75 177 SER A N 1
ATOM 1385 C CA . SER A 1 177 ? 7.518 8.991 8.072 1.00 82.75 177 SER A CA 1
ATOM 1386 C C . SER A 1 177 ? 6.634 7.860 7.546 1.00 82.75 177 SER A C 1
ATOM 1388 O O . SER A 1 177 ? 7.167 6.845 7.101 1.00 82.75 177 SER A O 1
ATOM 1390 N N . ALA A 1 178 ? 5.312 7.978 7.645 1.00 80.81 178 ALA A N 1
ATOM 1391 C CA . ALA A 1 178 ? 4.380 7.035 7.045 1.00 80.81 178 ALA A CA 1
ATOM 1392 C C . ALA A 1 178 ? 4.376 7.200 5.515 1.00 80.81 178 ALA A C 1
ATOM 1394 O O . ALA A 1 178 ? 4.529 6.223 4.784 1.00 80.81 178 ALA A O 1
ATOM 1395 N N . GLN A 1 179 ? 4.314 8.445 5.033 1.00 81.62 179 GLN A N 1
ATOM 1396 C CA . GLN A 1 179 ? 4.395 8.798 3.615 1.00 81.62 179 GLN A CA 1
ATOM 1397 C C . GLN A 1 179 ? 5.669 8.267 2.939 1.00 81.62 179 GLN A C 1
ATOM 1399 O O . GLN A 1 179 ? 5.593 7.741 1.830 1.00 81.62 179 GLN A O 1
ATOM 1404 N N . SER A 1 180 ? 6.830 8.340 3.597 1.00 83.75 180 SER A N 1
ATOM 1405 C CA . SER A 1 180 ? 8.098 7.862 3.022 1.00 83.75 180 SER A CA 1
ATOM 1406 C C . SER A 1 180 ? 8.173 6.346 2.814 1.00 83.75 180 SER A C 1
ATOM 1408 O O . SER A 1 180 ? 9.044 5.867 2.093 1.00 83.75 180 SER A O 1
ATOM 1410 N N . ARG A 1 181 ? 7.250 5.580 3.405 1.00 85.25 181 ARG A N 1
ATOM 1411 C CA . ARG A 1 181 ? 7.103 4.133 3.170 1.00 85.25 181 ARG A CA 1
ATOM 1412 C C . ARG A 1 181 ? 6.128 3.817 2.033 1.00 85.25 181 ARG A C 1
ATOM 1414 O O . ARG A 1 181 ? 6.105 2.680 1.557 1.00 85.25 181 ARG A O 1
ATOM 1421 N N . GLY A 1 182 ? 5.325 4.803 1.630 1.00 85.75 182 GLY A N 1
ATOM 1422 C CA . GLY A 1 182 ? 4.206 4.664 0.706 1.00 85.75 182 GLY A CA 1
ATOM 1423 C C . GLY A 1 182 ? 3.171 3.632 1.165 1.00 85.75 182 GLY A C 1
ATOM 1424 O O . GLY A 1 182 ? 3.004 3.384 2.362 1.00 85.75 182 GLY A O 1
ATOM 1425 N N . THR A 1 183 ? 2.449 3.024 0.221 1.00 84.00 183 THR A N 1
ATOM 1426 C CA . THR A 1 183 ? 1.349 2.102 0.531 1.00 84.00 183 THR A CA 1
ATOM 1427 C C . THR A 1 183 ? 1.820 0.690 0.867 1.00 84.00 183 THR A C 1
ATOM 1429 O O . THR A 1 183 ? 1.733 -0.238 0.057 1.00 84.00 183 THR A O 1
ATOM 1432 N N . ILE A 1 184 ? 2.365 0.529 2.069 1.00 81.81 184 ILE A N 1
ATOM 1433 C CA . ILE A 1 184 ? 2.934 -0.724 2.571 1.00 81.81 184 ILE A CA 1
ATOM 1434 C C . ILE A 1 184 ? 1.927 -1.519 3.411 1.00 81.81 184 ILE A C 1
ATOM 1436 O O . ILE A 1 184 ? 1.098 -0.956 4.127 1.00 81.81 184 ILE A O 1
ATOM 1440 N N . LYS A 1 185 ? 2.018 -2.852 3.370 1.00 81.25 185 LYS A N 1
ATOM 1441 C CA . LYS A 1 185 ? 1.276 -3.722 4.279 1.00 81.25 185 LYS A CA 1
ATOM 1442 C C . LYS A 1 185 ? 1.748 -3.530 5.722 1.00 81.25 185 LYS A C 1
ATOM 1444 O O . LYS A 1 185 ? 2.939 -3.637 6.020 1.00 81.25 185 LYS A O 1
ATOM 1449 N N . ILE A 1 186 ? 0.803 -3.310 6.626 1.00 77.75 186 ILE A N 1
ATOM 1450 C CA . ILE A 1 186 ? 1.051 -3.062 8.045 1.00 77.75 186 ILE A CA 1
ATOM 1451 C C . ILE A 1 186 ? 0.246 -4.003 8.937 1.00 77.75 186 ILE A C 1
ATOM 1453 O O . ILE A 1 186 ? -0.801 -4.523 8.549 1.00 77.75 186 ILE A O 1
ATOM 1457 N N . ALA A 1 187 ? 0.726 -4.184 10.159 1.00 77.50 187 ALA A N 1
ATOM 1458 C CA . ALA A 1 187 ? 0.001 -4.834 11.235 1.00 77.50 187 ALA A CA 1
ATOM 1459 C C . ALA A 1 187 ? -0.058 -3.923 12.460 1.00 77.50 187 ALA A C 1
ATOM 1461 O O . ALA A 1 187 ? 0.842 -3.116 12.706 1.00 77.50 187 ALA A O 1
ATOM 1462 N N . LEU A 1 188 ? -1.129 -4.062 13.227 1.00 72.06 188 LEU A N 1
ATOM 1463 C CA . LEU A 1 188 ? -1.377 -3.329 14.454 1.00 72.06 188 LEU A CA 1
ATOM 1464 C C . LEU A 1 188 ? -2.057 -4.272 15.449 1.00 72.06 188 LEU A C 1
ATOM 1466 O O . LEU A 1 188 ? -2.976 -5.000 15.084 1.00 72.06 188 LEU A O 1
ATOM 1470 N N . GLN A 1 189 ? -1.569 -4.290 16.683 1.00 75.19 189 GLN A N 1
ATOM 1471 C CA . GLN A 1 189 ? -2.024 -5.219 17.719 1.00 75.19 189 GLN A CA 1
ATOM 1472 C C . GLN A 1 189 ? -2.845 -4.497 18.781 1.00 75.19 189 GLN A C 1
ATOM 1474 O O . GLN A 1 189 ? -2.715 -3.283 18.953 1.00 75.19 189 GLN A O 1
ATOM 1479 N N . ASP A 1 190 ? -3.673 -5.263 19.490 1.00 71.44 190 ASP A N 1
ATOM 1480 C CA . ASP A 1 190 ? -4.426 -4.800 20.659 1.00 71.44 190 ASP A CA 1
ATOM 1481 C C . ASP A 1 190 ? -5.278 -3.538 20.403 1.00 71.44 190 ASP A C 1
ATOM 1483 O O . ASP A 1 190 ? -5.316 -2.592 21.198 1.00 71.44 190 ASP A O 1
ATOM 1487 N N . VAL A 1 191 ? -6.008 -3.525 19.285 1.00 75.50 191 VAL A N 1
ATOM 1488 C CA . VAL A 1 191 ? -6.825 -2.385 18.850 1.00 75.50 191 VAL A CA 1
ATOM 1489 C C . VAL A 1 191 ? -8.268 -2.536 19.295 1.00 75.50 191 VAL A C 1
ATOM 1491 O O . VAL A 1 191 ? -8.930 -3.514 18.957 1.00 75.50 191 VAL A O 1
ATOM 1494 N N . LEU A 1 192 ? -8.800 -1.532 19.986 1.00 80.00 192 LEU A N 1
ATOM 1495 C CA . LEU A 1 192 ? -10.228 -1.441 20.279 1.00 80.00 192 LEU A CA 1
ATOM 1496 C C . LEU A 1 192 ? -10.969 -0.765 19.116 1.00 80.00 192 LEU A C 1
ATOM 1498 O O . LEU A 1 192 ? -10.678 0.382 18.782 1.00 80.00 192 LEU A O 1
ATOM 1502 N N . LEU A 1 193 ? -11.960 -1.441 18.534 1.00 74.69 193 LEU A N 1
ATOM 1503 C CA . LEU A 1 193 ? -12.796 -0.875 17.468 1.00 74.69 193 LEU A CA 1
ATOM 1504 C C . LEU A 1 193 ? -14.063 -0.213 18.028 1.00 74.69 193 LEU A C 1
ATOM 1506 O O . LEU A 1 193 ? -14.796 -0.821 18.810 1.00 74.69 193 LEU A O 1
ATOM 1510 N N . THR A 1 194 ? -14.331 1.028 17.608 1.00 80.69 194 THR A N 1
ATOM 1511 C CA . THR A 1 194 ? -15.482 1.852 18.032 1.00 80.69 194 THR A CA 1
ATOM 1512 C C . THR A 1 194 ? -16.017 2.743 16.899 1.00 80.69 194 THR A C 1
ATOM 1514 O O . THR A 1 194 ? -15.446 2.784 15.809 1.00 80.69 194 THR A O 1
ATOM 1517 N N . SER A 1 195 ? -17.122 3.463 17.156 1.00 71.19 195 SER A N 1
ATOM 1518 C CA . SER A 1 195 ? -17.683 4.515 16.282 1.00 71.19 195 SER A CA 1
ATOM 1519 C C . SER A 1 195 ? -17.904 4.078 14.827 1.00 71.19 195 SER A C 1
ATOM 1521 O O . SER A 1 195 ? -17.440 4.723 13.890 1.00 71.19 195 SER A O 1
ATOM 1523 N N . ILE A 1 196 ? -18.592 2.949 14.643 1.00 72.06 196 ILE A N 1
ATOM 1524 C CA . ILE A 1 196 ? -18.713 2.261 13.352 1.00 72.06 196 ILE A CA 1
ATOM 1525 C C . ILE A 1 196 ? -19.957 2.751 12.606 1.00 72.06 196 ILE A C 1
ATOM 1527 O O . ILE A 1 196 ? -21.082 2.516 13.049 1.00 72.06 196 ILE A O 1
ATOM 1531 N N . ASN A 1 197 ? -19.758 3.374 11.445 1.00 80.00 197 ASN A N 1
ATOM 1532 C CA . ASN A 1 197 ? -20.824 3.709 10.499 1.00 80.00 197 ASN A CA 1
ATOM 1533 C C . ASN A 1 197 ? -20.551 3.041 9.150 1.00 80.00 197 ASN A C 1
ATOM 1535 O O . ASN A 1 197 ? -19.448 2.567 8.889 1.00 80.00 197 ASN A O 1
ATOM 1539 N N . SER A 1 198 ? -21.539 3.026 8.254 1.00 78.31 198 SER A N 1
ATOM 1540 C CA . SER A 1 198 ? -21.322 2.513 6.899 1.00 78.31 198 SER A CA 1
ATOM 1541 C C . SER A 1 198 ? -20.185 3.282 6.215 1.00 78.31 198 SER A C 1
ATOM 1543 O O . SER A 1 198 ? -20.317 4.472 5.930 1.00 78.31 198 SER A O 1
ATOM 1545 N N . GLY A 1 199 ? -19.066 2.597 5.967 1.00 70.38 199 GLY A N 1
ATOM 1546 C CA . GLY A 1 199 ? -17.894 3.153 5.295 1.00 70.38 199 GLY A CA 1
ATOM 1547 C C . GLY A 1 199 ? -16.836 3.794 6.199 1.00 70.38 199 GLY A C 1
ATOM 1548 O O . GLY A 1 199 ? -15.816 4.239 5.671 1.00 70.38 199 GLY A O 1
ATOM 1549 N N . ASN A 1 200 ? -17.032 3.844 7.523 1.00 77.75 200 ASN A N 1
ATOM 1550 C CA . ASN A 1 200 ? -16.009 4.316 8.462 1.00 77.75 200 ASN A CA 1
ATOM 1551 C C . ASN A 1 200 ? -16.068 3.628 9.840 1.00 77.75 200 ASN A C 1
ATOM 1553 O O . ASN A 1 200 ? -17.081 3.059 10.240 1.00 77.75 200 ASN A O 1
ATOM 1557 N N . ALA A 1 201 ? -14.953 3.651 10.562 1.00 78.12 201 ALA A N 1
ATOM 1558 C CA . ALA A 1 201 ? -14.838 3.207 11.948 1.00 78.12 201 ALA A CA 1
ATOM 1559 C C . ALA A 1 201 ? -13.698 3.958 12.654 1.00 78.12 201 ALA A C 1
ATOM 1561 O O . ALA A 1 201 ? -12.987 4.751 12.041 1.00 78.12 201 ALA A O 1
ATOM 1562 N N . THR A 1 202 ? -13.512 3.734 13.952 1.00 82.38 202 THR A N 1
ATOM 1563 C CA . THR A 1 202 ? -12.380 4.268 14.721 1.00 82.38 202 THR A CA 1
ATOM 1564 C C . THR A 1 202 ? -11.655 3.139 15.443 1.00 82.38 202 THR A C 1
ATOM 1566 O O . THR A 1 202 ? -12.267 2.364 16.175 1.00 82.38 202 THR A O 1
ATOM 1569 N N . ALA A 1 203 ? -10.344 3.065 15.238 1.00 78.75 203 ALA A N 1
ATOM 1570 C CA . ALA A 1 203 ? -9.416 2.197 15.944 1.00 78.75 203 ALA A CA 1
ATOM 1571 C C . ALA A 1 203 ? -8.756 2.968 17.091 1.00 78.75 203 ALA A C 1
ATOM 1573 O O . ALA A 1 203 ? -8.126 3.997 16.865 1.00 78.75 203 ALA A O 1
ATOM 1574 N N . THR A 1 204 ? -8.862 2.460 18.315 1.00 83.94 204 THR A N 1
ATOM 1575 C CA . THR A 1 204 ? -8.168 3.002 19.486 1.00 83.94 204 THR A CA 1
ATOM 1576 C C . THR A 1 204 ? -7.029 2.069 19.878 1.00 83.94 204 THR A C 1
ATOM 1578 O O . THR A 1 204 ? -7.251 0.914 20.237 1.00 83.94 204 THR A O 1
ATOM 1581 N N . ILE A 1 205 ? -5.811 2.592 19.825 1.00 81.00 205 ILE A N 1
ATOM 1582 C CA . ILE A 1 205 ? -4.545 1.889 20.028 1.00 81.00 205 ILE A CA 1
ATOM 1583 C C . ILE A 1 205 ? -4.023 2.231 21.416 1.00 81.00 205 ILE A C 1
ATOM 1585 O O . ILE A 1 205 ? -3.972 3.408 21.791 1.00 81.00 205 ILE A O 1
ATOM 1589 N N . SER A 1 206 ? -3.652 1.212 22.192 1.00 79.56 206 SER A N 1
ATOM 1590 C CA . SER A 1 206 ? -3.121 1.383 23.555 1.00 79.56 206 SER A CA 1
ATOM 1591 C C . SER A 1 206 ? -4.023 2.232 24.473 1.00 79.56 206 SER A C 1
ATOM 1593 O O . SER A 1 206 ? -3.555 2.840 25.432 1.00 79.56 206 SER A O 1
ATOM 1595 N N . GLY A 1 207 ? -5.324 2.316 24.165 1.00 80.50 207 GLY A N 1
ATOM 1596 C CA . GLY A 1 207 ? -6.317 3.094 24.913 1.00 80.50 207 GLY A CA 1
ATOM 1597 C C . GLY A 1 207 ? -6.248 4.620 24.756 1.00 80.50 207 GLY A C 1
ATOM 1598 O O . GLY A 1 207 ? -7.078 5.304 25.350 1.00 80.50 207 GLY A O 1
ATOM 1599 N N . THR A 1 208 ? -5.302 5.168 23.987 1.00 83.94 208 THR A N 1
ATOM 1600 C CA . THR A 1 208 ? -5.046 6.623 23.947 1.00 83.94 208 THR A CA 1
ATOM 1601 C C . THR A 1 208 ? -4.959 7.207 22.543 1.00 83.94 208 THR A C 1
ATOM 1603 O O . THR A 1 208 ? -5.402 8.335 22.334 1.00 83.94 208 THR A O 1
ATOM 1606 N N . VAL A 1 209 ? -4.420 6.466 21.573 1.00 82.56 209 VAL A N 1
ATOM 1607 C CA . VAL A 1 209 ? -4.247 6.955 20.200 1.00 82.56 209 VAL A CA 1
ATOM 1608 C C . VAL A 1 209 ? -5.426 6.498 19.359 1.00 82.56 209 VAL A C 1
ATOM 1610 O O . VAL A 1 209 ? -5.696 5.305 19.271 1.00 82.56 209 VAL A O 1
ATOM 1613 N N . THR A 1 210 ? -6.138 7.442 18.748 1.00 82.06 210 THR A N 1
ATOM 1614 C CA . THR A 1 210 ? -7.297 7.139 17.899 1.00 82.06 210 THR A CA 1
ATOM 1615 C C . THR A 1 210 ? -6.943 7.344 16.437 1.00 82.06 210 THR A C 1
ATOM 1617 O O . THR A 1 210 ? -6.413 8.384 16.053 1.00 82.06 210 THR A O 1
ATOM 1620 N N . VAL A 1 211 ? -7.233 6.334 15.626 1.00 76.44 211 VAL A N 1
ATOM 1621 C CA . VAL A 1 211 ? -6.989 6.326 14.188 1.00 76.44 211 VAL A CA 1
ATOM 1622 C C . VAL A 1 211 ? -8.315 6.044 13.496 1.00 76.44 211 VAL A C 1
ATOM 1624 O O . VAL A 1 211 ? -8.961 5.033 13.788 1.00 76.44 211 VAL A O 1
ATOM 1627 N N . PRO A 1 212 ? -8.777 6.922 12.600 1.00 75.94 212 PRO A N 1
ATOM 1628 C CA . PRO A 1 212 ? -9.976 6.635 11.835 1.00 75.94 212 PRO A CA 1
ATOM 1629 C C . PRO A 1 212 ? -9.682 5.541 10.797 1.00 75.94 212 PRO A C 1
ATOM 1631 O O . PRO A 1 212 ? -8.587 5.483 10.257 1.00 75.94 212 PRO A O 1
ATOM 1634 N N . LEU A 1 213 ? -10.658 4.677 10.528 1.00 73.25 213 LEU A N 1
ATOM 1635 C CA . LEU A 1 213 ? -10.626 3.637 9.500 1.00 73.25 213 LEU A CA 1
ATOM 1636 C C . LEU A 1 213 ? -11.676 3.989 8.451 1.00 73.25 213 LEU A C 1
ATOM 1638 O O . LEU A 1 213 ? -12.830 4.215 8.814 1.00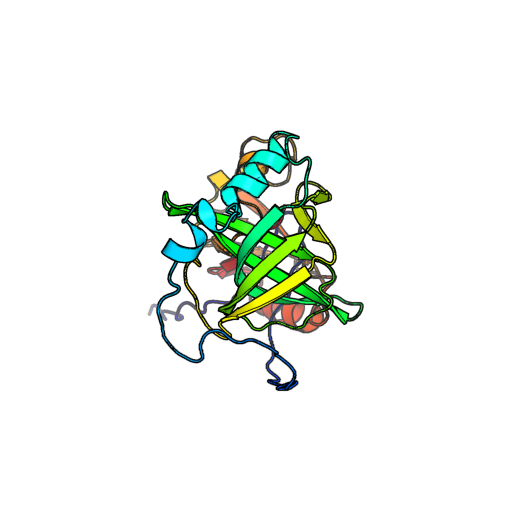 73.25 213 LEU A O 1
ATOM 1642 N N . TYR A 1 214 ? -11.339 4.001 7.167 1.00 72.88 214 TYR A N 1
ATOM 1643 C CA . TYR A 1 214 ? -12.289 4.375 6.115 1.00 72.88 214 TYR A CA 1
ATOM 1644 C C . TYR A 1 214 ? -12.349 3.291 5.039 1.00 72.88 214 TYR A C 1
ATOM 1646 O O . TYR A 1 214 ? -11.335 2.724 4.672 1.00 72.88 214 TYR A O 1
ATOM 1654 N N . TYR A 1 215 ? -13.539 2.982 4.527 1.00 69.00 215 TYR A N 1
ATOM 1655 C CA . TYR A 1 215 ? -13.768 1.889 3.569 1.00 69.00 215 TYR A CA 1
ATOM 1656 C C . TYR A 1 215 ? -15.028 2.106 2.709 1.00 69.00 215 TYR A C 1
ATOM 1658 O O . TYR A 1 215 ? -15.646 1.161 2.224 1.00 69.00 215 TYR A O 1
ATOM 1666 N N . ALA A 1 216 ? -15.451 3.359 2.525 1.00 69.31 216 ALA A N 1
ATOM 1667 C CA . ALA A 1 216 ? -16.715 3.715 1.864 1.00 69.31 216 ALA A CA 1
ATOM 1668 C C . ALA A 1 216 ? -16.716 3.638 0.322 1.00 69.31 216 ALA A C 1
ATOM 1670 O O . ALA A 1 216 ? -17.772 3.653 -0.296 1.00 69.31 216 ALA A O 1
ATOM 1671 N N . TYR A 1 217 ? -15.545 3.624 -0.304 1.00 70.31 217 TYR A N 1
ATOM 1672 C CA . TYR A 1 217 ? -15.343 3.809 -1.750 1.00 70.31 217 TYR A CA 1
ATOM 1673 C C . TYR A 1 217 ? -15.090 2.480 -2.477 1.00 70.31 217 TYR A C 1
ATOM 1675 O O . TYR A 1 217 ? -14.694 2.473 -3.640 1.00 70.31 217 TYR A O 1
ATOM 1683 N N . LEU A 1 218 ? -15.280 1.350 -1.796 1.00 71.12 218 LEU A N 1
ATOM 1684 C CA . LEU A 1 218 ? -14.986 0.039 -2.365 1.00 71.12 218 LEU A CA 1
ATOM 1685 C C . LEU A 1 218 ? -16.270 -0.684 -2.658 1.00 71.12 218 LEU A C 1
ATOM 1687 O O . LEU A 1 218 ? -17.266 -0.536 -1.955 1.00 71.12 218 LEU A O 1
ATOM 1691 N N . ASN A 1 219 ? -16.208 -1.562 -3.645 1.00 74.31 219 ASN A N 1
ATOM 1692 C CA . ASN A 1 219 ? -17.378 -2.316 -4.067 1.00 74.31 219 ASN A CA 1
ATOM 1693 C C . ASN A 1 219 ? -18.016 -3.182 -2.963 1.00 74.31 219 ASN A C 1
ATOM 1695 O O . ASN A 1 219 ? -19.181 -3.546 -3.068 1.00 74.31 219 ASN A O 1
ATOM 1699 N N . ASN A 1 220 ? -17.285 -3.498 -1.895 1.00 71.69 220 ASN A N 1
ATOM 1700 C CA . ASN A 1 220 ? -17.692 -4.373 -0.792 1.00 71.69 220 ASN A CA 1
ATOM 1701 C C . ASN A 1 220 ? -17.876 -3.643 0.550 1.00 71.69 220 ASN A C 1
ATOM 1703 O O . ASN A 1 220 ? -17.790 -4.265 1.611 1.00 71.69 220 ASN A O 1
ATOM 1707 N N . THR A 1 221 ? -18.144 -2.333 0.536 1.00 72.94 221 THR A N 1
ATOM 1708 C CA . THR A 1 221 ? -18.326 -1.530 1.759 1.00 72.94 221 THR A CA 1
ATOM 1709 C C . THR A 1 221 ? -19.320 -2.140 2.755 1.00 72.94 221 THR A C 1
ATOM 1711 O O . THR A 1 221 ? -19.063 -2.106 3.959 1.00 72.94 221 THR A O 1
ATOM 1714 N N . SER A 1 222 ? -20.429 -2.727 2.293 1.00 78.06 222 SER A N 1
ATOM 1715 C CA . SER A 1 222 ? -21.440 -3.326 3.180 1.00 78.06 222 SER A CA 1
ATOM 1716 C C . SER A 1 222 ? -20.936 -4.564 3.928 1.00 78.06 222 SER A C 1
ATOM 1718 O O . SER A 1 222 ? -21.220 -4.714 5.115 1.00 78.06 222 SER A O 1
ATOM 1720 N N . ASP A 1 223 ? -20.154 -5.426 3.277 1.00 76.19 223 ASP A N 1
ATOM 1721 C CA . ASP A 1 223 ? -19.613 -6.634 3.913 1.00 76.19 223 ASP A CA 1
ATOM 1722 C C . ASP A 1 223 ? -18.560 -6.282 4.968 1.00 76.19 223 ASP A C 1
ATOM 1724 O O . ASP A 1 223 ? -18.561 -6.832 6.071 1.00 76.19 223 ASP A O 1
ATOM 1728 N N . ILE A 1 224 ? -17.716 -5.291 4.671 1.00 73.00 224 ILE A N 1
ATOM 1729 C CA . ILE A 1 224 ? -16.728 -4.754 5.617 1.00 73.00 224 ILE A CA 1
ATOM 1730 C C . ILE A 1 224 ? -17.428 -4.130 6.820 1.00 73.00 224 ILE A C 1
ATOM 1732 O O . ILE A 1 224 ? -17.049 -4.399 7.960 1.00 73.00 224 ILE A O 1
ATOM 1736 N N . TYR A 1 225 ? -18.473 -3.333 6.576 1.00 78.88 225 TYR A N 1
ATOM 1737 C CA . TYR A 1 225 ? -19.274 -2.728 7.637 1.00 78.88 225 TYR A CA 1
ATOM 1738 C C . TYR A 1 225 ? -19.837 -3.791 8.583 1.00 78.88 225 TYR A C 1
ATOM 1740 O O . TYR A 1 225 ? -19.701 -3.668 9.802 1.00 78.88 225 TYR A O 1
ATOM 1748 N N . ASN A 1 226 ? -20.418 -4.861 8.036 1.00 76.88 226 ASN A N 1
ATOM 1749 C CA . ASN A 1 226 ? -20.969 -5.957 8.829 1.00 76.88 226 ASN A CA 1
ATOM 1750 C C . ASN A 1 226 ? -19.881 -6.662 9.656 1.00 76.88 226 ASN A C 1
ATOM 1752 O O . ASN A 1 226 ? -20.085 -6.929 10.844 1.00 76.88 226 ASN A O 1
ATOM 1756 N N . ALA A 1 227 ? -18.709 -6.911 9.062 1.00 75.62 227 ALA A N 1
ATOM 1757 C CA . ALA A 1 227 ? -17.579 -7.528 9.752 1.00 75.62 227 ALA A CA 1
ATOM 1758 C C . ALA A 1 227 ? -17.071 -6.659 10.914 1.00 75.62 227 ALA A C 1
ATOM 1760 O O . ALA A 1 227 ? -16.975 -7.140 12.043 1.00 75.62 227 ALA A O 1
ATOM 1761 N N . ILE A 1 228 ? -16.817 -5.370 10.677 1.00 73.25 228 ILE A N 1
ATOM 1762 C CA . ILE A 1 228 ? -16.333 -4.441 11.709 1.00 73.25 228 ILE A CA 1
ATOM 1763 C C . ILE A 1 228 ? -17.381 -4.264 12.815 1.00 73.25 228 ILE A C 1
ATOM 1765 O O . ILE A 1 228 ? -17.041 -4.302 13.995 1.00 73.25 228 ILE A O 1
ATOM 1769 N N . THR A 1 229 ? -18.663 -4.140 12.457 1.00 79.62 229 THR A N 1
ATOM 1770 C CA . THR A 1 229 ? -19.767 -4.017 13.427 1.00 79.62 229 THR A CA 1
ATOM 1771 C C . THR A 1 229 ? -19.839 -5.224 14.362 1.00 79.62 229 THR A C 1
ATOM 1773 O O . THR A 1 229 ? -20.073 -5.056 15.558 1.00 79.62 229 THR A O 1
ATOM 1776 N N . SER A 1 230 ? -19.564 -6.434 13.860 1.00 76.31 230 SER A N 1
ATOM 1777 C CA . SER A 1 230 ? -19.514 -7.647 14.692 1.00 76.31 230 SER A CA 1
ATOM 1778 C C . SER A 1 230 ? -18.389 -7.639 15.740 1.00 76.31 230 SER A C 1
ATOM 1780 O O . SER A 1 230 ? -18.460 -8.374 16.726 1.00 76.31 230 SER A O 1
ATOM 1782 N N . LEU A 1 231 ? -17.373 -6.792 15.547 1.00 76.31 231 LEU A N 1
ATOM 1783 C CA . LEU A 1 231 ? -16.201 -6.637 16.410 1.00 76.31 231 LEU A CA 1
ATOM 1784 C C . LEU A 1 231 ? -16.266 -5.366 17.276 1.00 76.31 231 LEU A C 1
ATOM 1786 O O . LEU A 1 231 ? -15.307 -5.057 17.982 1.00 76.31 231 LEU A O 1
ATOM 1790 N N . ASN A 1 232 ? -17.385 -4.635 17.259 1.00 82.00 232 ASN A N 1
ATOM 1791 C CA . ASN A 1 232 ? -17.544 -3.408 18.035 1.00 82.00 232 ASN A CA 1
ATOM 1792 C C . ASN A 1 232 ? -17.344 -3.650 19.539 1.00 82.00 232 ASN A C 1
ATOM 1794 O O . ASN A 1 232 ? -17.986 -4.524 20.125 1.00 82.00 232 ASN A O 1
ATOM 1798 N N . GLY A 1 233 ? -16.483 -2.852 20.171 1.00 77.31 233 GLY A N 1
ATOM 1799 C CA . GLY A 1 233 ? -16.179 -2.965 21.598 1.00 77.31 233 GLY A CA 1
ATOM 1800 C C . GLY A 1 233 ? -15.251 -4.128 21.964 1.00 77.31 233 GLY A C 1
ATOM 1801 O O . GLY A 1 233 ? -14.992 -4.336 23.149 1.00 77.31 233 GLY A O 1
ATOM 1802 N N . TYR A 1 234 ? -14.733 -4.871 20.980 1.00 75.44 234 TYR A N 1
ATOM 1803 C CA . TYR A 1 234 ? -13.700 -5.882 21.186 1.00 75.44 234 TYR A CA 1
ATOM 1804 C C . TYR A 1 234 ? -12.311 -5.336 20.853 1.00 75.44 234 TYR A C 1
ATOM 1806 O O . TYR A 1 234 ? -12.143 -4.498 19.966 1.00 75.44 234 TYR A O 1
ATOM 1814 N N . THR A 1 235 ? -11.313 -5.864 21.559 1.00 76.94 235 THR A N 1
ATOM 1815 C CA . THR A 1 235 ? -9.900 -5.707 21.212 1.00 76.94 235 THR A CA 1
ATOM 1816 C C . THR A 1 235 ? -9.513 -6.770 20.190 1.00 76.94 235 THR A C 1
ATOM 1818 O O . THR A 1 235 ? -9.785 -7.955 20.403 1.00 76.94 235 THR A O 1
ATOM 1821 N N . VAL A 1 236 ? -8.906 -6.348 19.083 1.00 72.81 236 VAL A N 1
ATOM 1822 C CA . VAL A 1 236 ? -8.540 -7.204 17.952 1.00 72.81 236 VAL A CA 1
ATOM 1823 C C . VAL A 1 236 ? -7.162 -6.847 17.403 1.00 72.81 236 VAL A C 1
ATOM 1825 O O . VAL A 1 236 ? -6.702 -5.713 17.533 1.00 72.81 236 VAL A O 1
ATOM 1828 N N . ASP A 1 237 ? -6.543 -7.814 16.732 1.00 72.00 237 ASP A N 1
ATOM 1829 C CA . ASP A 1 237 ? -5.388 -7.567 15.876 1.00 72.00 237 ASP A CA 1
ATOM 1830 C C . ASP A 1 237 ? -5.860 -7.227 14.468 1.00 72.00 237 ASP A C 1
ATOM 1832 O O . ASP A 1 237 ? -6.811 -7.813 13.940 1.00 72.00 237 ASP A O 1
ATOM 1836 N N . LEU A 1 238 ? -5.159 -6.293 13.846 1.00 69.81 238 LEU A N 1
ATOM 1837 C CA . LEU A 1 238 ? -5.507 -5.733 12.561 1.00 69.81 238 LEU A CA 1
ATOM 1838 C C . LEU A 1 238 ? -4.334 -5.841 11.587 1.00 69.81 238 LEU A C 1
ATOM 1840 O O . LEU A 1 238 ? -3.196 -5.519 11.927 1.00 69.81 238 LEU A O 1
ATOM 1844 N N . VAL A 1 239 ? -4.615 -6.264 10.354 1.00 72.31 239 VAL A N 1
ATOM 1845 C CA . VAL A 1 239 ? -3.637 -6.280 9.257 1.00 72.31 239 VAL A CA 1
ATOM 1846 C C . VAL A 1 239 ? -4.224 -5.559 8.065 1.00 72.31 239 VAL A C 1
ATOM 1848 O O . VAL A 1 239 ? -5.212 -6.026 7.505 1.00 72.31 239 VAL A O 1
ATOM 1851 N N . GLY A 1 240 ? -3.572 -4.480 7.648 1.00 73.00 240 GLY A N 1
ATOM 1852 C CA . GLY A 1 240 ? -4.042 -3.618 6.578 1.00 73.00 240 GLY A CA 1
ATOM 1853 C C . GLY A 1 240 ? -2.921 -3.103 5.696 1.00 73.00 240 GLY A C 1
ATOM 1854 O O . GLY A 1 240 ? -1.824 -3.651 5.661 1.00 73.00 240 GLY A O 1
ATOM 1855 N N . TYR A 1 241 ? -3.220 -2.036 4.975 1.00 77.25 241 TYR A N 1
ATOM 1856 C CA . TYR A 1 241 ? -2.305 -1.325 4.106 1.00 77.25 241 TYR A CA 1
ATOM 1857 C C . TYR A 1 241 ? -2.351 0.112 4.566 1.00 77.25 241 TYR A C 1
ATOM 1859 O O . TYR A 1 241 ? -3.430 0.700 4.655 1.00 77.25 241 TYR A O 1
ATOM 1867 N N . LEU A 1 242 ? -1.175 0.626 4.896 1.00 73.19 242 LEU A N 1
ATOM 1868 C CA . LEU A 1 242 ? -0.994 2.041 5.103 1.00 73.19 242 LEU A CA 1
ATOM 1869 C C . LEU A 1 242 ? -1.302 2.727 3.783 1.00 73.19 242 LEU A C 1
ATOM 1871 O O . LEU A 1 242 ? -0.870 2.270 2.730 1.00 73.19 242 LEU A O 1
ATOM 1875 N N . HIS A 1 243 ? -2.038 3.815 3.842 1.00 69.81 243 HIS A N 1
ATOM 1876 C CA . HIS A 1 243 ? -2.222 4.703 2.717 1.00 69.81 243 HIS A CA 1
ATOM 1877 C C . HIS A 1 243 ? -2.525 6.060 3.356 1.00 69.81 243 HIS A C 1
ATOM 1879 O O . HIS A 1 243 ? -3.296 6.129 4.319 1.00 69.81 243 HIS A O 1
ATOM 1885 N N . CYS A 1 244 ? -1.773 7.074 2.917 1.00 58.69 244 CYS A N 1
ATOM 1886 C CA . CYS A 1 244 ? -1.624 8.395 3.544 1.00 58.69 244 CYS A CA 1
ATOM 1887 C C . CYS A 1 244 ? -2.332 9.501 2.757 1.00 58.69 244 CYS A C 1
ATOM 1889 O O . CYS A 1 244 ? -2.503 9.303 1.532 1.00 58.69 244 CYS A O 1
#

Foldseek 3Di:
DDDPDPADEDQAAFEQVDADDDDDDDDDDPPDQPAAQDADDDAPPCVCQQPVVNQADEPLRVLVCQLVVNQDDKHWYKFFFQDWFAWPVRFTKTKTWDAHPVRQIAIAIEGREPDHADHQFMKIWIARWHQDVLATYGYHTDIHGHHRHHCPPADEAEDALVLQQCCNDCPDPSVVVLSSRHWHKYKYFFWAWADQDQFKTWTDGPNHGIGIGGHNGGPCSVVSSVVSVVQHRHTHIYIHIYHD

Secondary structure (DSSP, 8-state):
---------EE---BTTBB-----------------S--S-PPP-THHHH-GGGT---HHHHHHHHHTT---S-EEEEEEEEEEEEBTT--EEEEEEEE-TT--EEEEEEEEESS---TT-EEEEEE-EEEETTEEEEES-EEEEEESS--TT--PEEE-HHHHTTTT-TTSHHHHHHHTTBS-EEEEEEEEEEEEETTEEEEEETTTEEEEEE-TTBTTHHHHHHHHHHTTT-EEEEEEE---

pLDDT: mean 73.94, std 20.85, range [21.34, 95.5]

Sequence (244 aa):
MKTNKKNFYYSLIIGGAIILSALVFKVTFDGDARNVRGASSDIVNCDAYFDPANGYTSLYEVISDLNASQADGLYKTWGTVTKYYLDSNNYKNFYMQSTDQLGNAAGIMIYQSNVAVSEGSVLTIEGYPTLYNNLPEFVSPTINVDYDVNSSPVTTYQTDSAFWQNGTNRYSLEFLSAQSRGTIKIALQDVLLTSINSGNATATISGTVTVPLYYAYLNNTSDIYNAITSLNGYTVDLVGYLHC